Protein AF-A0A9P9MMA5-F1 (afdb_monomer)

Foldseek 3Di:
DDDDDDDDDDDDDDDDDDDDDDDDDDDDDDDDDDDDDDDDDDDPDDDDDDDDDDDDDDDDDDDDDDDDDDDPPPPPPPPDPDFDFDDCQPPLAPDPVWKKKWWQWAWDQDPVFIKIWIKIWTPADRPRHTWIWTAIDTHAVDDWDWTHTDDPDDPFKTKTKDWHDDPFATKIKMKIKGADPVDPPKMKIFMWMDGHHHQNPHDDGDMDITRTNDMGMGD

Sequence (219 aa):
MVCHRDGGDSVKYITVSFCPFLGFFDHSSNPIIYSTSRLNISRTSTYYSIDHHRNIFVMFKNTNLLALALSLLSASAFAAPAPAPAPQAGTGVNDPAYSWSVTQWSAGCARHGCYYIFNISAPAYNDIPAFSAYCSGTGEGAPFQACEVNDDLPGNRGVAAHLLEAEVGAHIEVSFQWTDLEQSGTYYNYTGNATSFYNQSSAPYQNFTITPSSAFGVA

Secondary structure (DSSP, 8-state):
-----------------------------PPP-----------------------------------------------PPPPPBPP--S--TT-TTS-EEEEEEEEEEETTEEEEEEEEEE--BTTBPPEEEEEEEE-BTPPPEE-EE--SS-S-EEEEEEEEP-SSSEEEEEEEEEE-SSSTT-EEEEEEEEEE---TTSPPPEEEEE-EEEEEEE-

pLDDT: mean 71.69, std 25.97, range [28.5, 98.62]

Radius of gyration: 30.95 Å; Cα contacts (8 Å, |Δi|>4): 351; chains: 1; bounding box: 82×84×56 Å

Structure (mmCIF, N/CA/C/O backbone):
data_AF-A0A9P9MMA5-F1
#
_entry.id   AF-A0A9P9MMA5-F1
#
loop_
_atom_site.group_PDB
_atom_site.id
_atom_site.type_symbol
_atom_site.label_atom_id
_atom_site.label_alt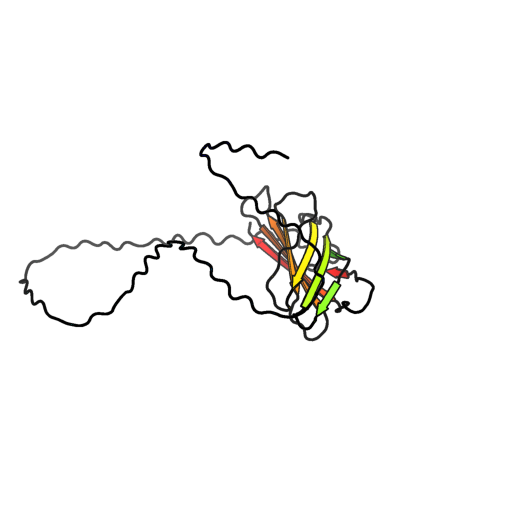_id
_atom_site.label_comp_id
_atom_site.label_asym_id
_atom_site.label_entity_id
_atom_site.label_seq_id
_atom_site.pdbx_PDB_ins_code
_atom_site.Cartn_x
_atom_site.Cartn_y
_atom_site.Cartn_z
_atom_site.occupancy
_atom_site.B_iso_or_equiv
_atom_site.auth_seq_id
_atom_site.auth_comp_id
_atom_site.auth_asym_id
_atom_site.auth_atom_id
_atom_site.pdbx_PDB_model_num
ATOM 1 N N . MET A 1 1 ? 45.705 -13.301 26.680 1.00 35.69 1 MET A N 1
ATOM 2 C CA . MET A 1 1 ? 44.754 -13.182 27.806 1.00 35.69 1 MET A CA 1
ATOM 3 C C . MET A 1 1 ? 44.432 -14.592 28.284 1.00 35.69 1 MET A C 1
ATOM 5 O O . MET A 1 1 ? 44.188 -15.450 27.447 1.00 35.69 1 MET A O 1
ATOM 9 N N . VAL A 1 2 ? 44.589 -14.856 29.583 1.00 32.12 2 VAL A N 1
ATOM 10 C CA . VAL A 1 2 ? 44.546 -16.196 30.202 1.00 32.12 2 VAL A CA 1
ATOM 11 C C . VAL A 1 2 ? 43.113 -16.739 30.208 1.00 32.12 2 VAL A C 1
ATOM 13 O O . VAL A 1 2 ? 42.195 -16.010 30.566 1.00 32.12 2 VAL A O 1
ATOM 16 N N . CYS A 1 3 ? 42.921 -18.007 29.833 1.00 29.67 3 CYS A N 1
ATOM 17 C CA . CYS A 1 3 ? 41.630 -18.690 29.943 1.00 29.67 3 CYS A CA 1
ATOM 18 C C . CYS A 1 3 ? 41.582 -19.494 31.247 1.00 29.67 3 CYS A C 1
ATOM 20 O O . CYS A 1 3 ? 42.342 -20.446 31.420 1.00 29.67 3 CYS A O 1
ATOM 22 N N . HIS A 1 4 ? 40.687 -19.101 32.154 1.00 35.94 4 HIS A N 1
ATOM 23 C CA . HIS A 1 4 ? 40.275 -19.914 33.295 1.00 35.94 4 HIS A CA 1
ATOM 24 C C . HIS A 1 4 ? 39.130 -20.843 32.881 1.00 35.94 4 HIS A C 1
ATOM 26 O O . HIS A 1 4 ? 38.307 -20.495 32.032 1.00 35.94 4 HIS A O 1
ATOM 32 N N . ARG A 1 5 ? 39.111 -22.043 33.461 1.00 41.38 5 ARG A N 1
ATOM 33 C CA . ARG A 1 5 ? 38.138 -23.098 33.186 1.00 41.38 5 ARG A CA 1
ATOM 34 C C . ARG A 1 5 ? 37.407 -23.393 34.490 1.00 41.38 5 ARG A C 1
ATOM 36 O O . ARG A 1 5 ? 37.924 -24.159 35.290 1.00 41.38 5 ARG A O 1
ATOM 43 N N . ASP A 1 6 ? 36.223 -22.817 34.662 1.00 40.31 6 ASP A N 1
ATOM 44 C CA . ASP A 1 6 ? 35.301 -23.220 35.723 1.00 40.31 6 ASP A CA 1
ATOM 45 C C . ASP A 1 6 ? 34.164 -24.051 35.129 1.00 40.31 6 ASP A C 1
ATOM 47 O O . ASP A 1 6 ? 33.492 -23.659 34.170 1.00 40.31 6 ASP A O 1
ATOM 51 N N . GLY A 1 7 ? 34.028 -25.257 35.678 1.00 43.06 7 GLY A N 1
ATOM 52 C CA . GLY A 1 7 ? 32.909 -26.159 35.463 1.00 43.06 7 GLY A CA 1
ATOM 53 C C . GLY A 1 7 ? 31.762 -25.816 36.408 1.00 43.06 7 GLY A C 1
ATOM 54 O O . GLY A 1 7 ? 31.976 -25.462 37.564 1.00 43.06 7 GLY A O 1
ATOM 55 N N . GLY A 1 8 ? 30.542 -25.945 35.902 1.00 34.69 8 GLY A N 1
ATOM 56 C CA . GLY A 1 8 ? 29.314 -25.769 36.664 1.00 34.69 8 GLY A CA 1
ATOM 57 C C . GLY A 1 8 ? 28.122 -25.823 35.722 1.00 34.69 8 GLY A C 1
ATOM 58 O O . GLY A 1 8 ? 27.938 -24.927 34.900 1.00 34.69 8 GLY A O 1
ATOM 59 N N . ASP A 1 9 ? 27.367 -26.916 35.801 1.00 44.97 9 ASP A N 1
ATOM 60 C CA . ASP A 1 9 ? 26.165 -27.185 35.018 1.00 44.97 9 ASP A CA 1
ATOM 61 C C . ASP A 1 9 ? 25.117 -26.083 35.186 1.00 44.97 9 ASP A C 1
ATOM 63 O O . ASP A 1 9 ? 24.635 -25.846 36.290 1.00 44.97 9 ASP A O 1
ATOM 67 N N . SER A 1 10 ? 24.740 -25.439 34.079 1.00 40.53 10 SER A N 1
ATOM 68 C CA . SER A 1 10 ? 23.460 -24.751 33.867 1.00 40.53 10 SER A CA 1
ATOM 69 C C . SER A 1 10 ? 23.331 -24.368 32.389 1.00 40.53 10 SER A C 1
ATOM 71 O O . SER A 1 10 ? 24.290 -23.941 31.747 1.00 40.53 10 SER A O 1
ATOM 73 N N . VAL A 1 11 ? 22.135 -24.582 31.849 1.00 41.88 11 VAL A N 1
ATOM 74 C CA . VAL A 1 11 ? 21.725 -24.469 30.441 1.00 41.88 11 VAL A CA 1
ATOM 75 C C . VAL A 1 11 ? 22.278 -23.207 29.756 1.00 41.88 11 VAL A C 1
ATOM 77 O O . VAL A 1 11 ? 21.952 -22.088 30.144 1.00 41.88 11 VAL A O 1
ATOM 80 N N . LYS A 1 12 ? 23.092 -23.379 28.704 1.00 33.06 12 LYS A N 1
ATOM 81 C CA . LYS A 1 12 ? 23.587 -22.276 27.865 1.00 33.06 12 LYS A CA 1
ATOM 82 C C . LYS A 1 12 ? 22.684 -22.094 26.647 1.00 33.06 12 LYS A C 1
ATOM 84 O O . LYS A 1 12 ? 22.675 -22.937 25.753 1.00 33.06 12 LYS A O 1
ATOM 89 N N . TYR A 1 13 ? 21.977 -20.969 26.594 1.00 36.16 13 TYR A N 1
ATOM 90 C CA . TYR A 1 13 ? 21.459 -20.426 25.340 1.00 36.16 13 TYR A CA 1
ATOM 91 C C . TYR A 1 13 ? 22.655 -20.021 24.469 1.00 36.16 13 TYR A C 1
ATOM 93 O O . TYR A 1 13 ? 23.493 -19.222 24.888 1.00 36.16 13 TYR A O 1
ATOM 101 N N . ILE A 1 14 ? 22.771 -20.611 23.280 1.00 35.41 14 ILE A N 1
ATOM 102 C CA . ILE A 1 14 ? 23.782 -20.227 22.293 1.00 35.41 14 ILE A CA 1
ATOM 103 C C . ILE A 1 14 ? 23.184 -19.099 21.452 1.00 35.41 14 ILE A C 1
ATOM 105 O O . ILE A 1 14 ? 22.373 -19.341 20.562 1.00 35.41 14 ILE A O 1
ATOM 109 N N . THR A 1 15 ? 23.592 -17.865 21.733 1.00 33.72 15 THR A N 1
ATOM 110 C CA . THR A 1 15 ? 23.381 -16.728 20.833 1.00 33.72 15 THR A CA 1
ATOM 111 C C . THR A 1 15 ? 24.436 -16.797 19.733 1.00 33.72 15 THR A C 1
ATOM 113 O O . THR A 1 15 ? 25.627 -16.643 20.005 1.00 33.72 15 THR A O 1
ATOM 116 N N . VAL A 1 16 ? 24.020 -17.050 18.491 1.00 34.53 16 VAL A N 1
ATOM 117 C CA . VAL A 1 16 ? 24.913 -17.004 17.325 1.00 34.53 16 VAL A CA 1
ATOM 118 C C . VAL A 1 16 ? 24.880 -15.583 16.769 1.00 34.53 16 VAL A C 1
ATOM 120 O O . VAL A 1 16 ? 23.890 -15.162 16.179 1.00 34.53 16 VAL A O 1
ATOM 123 N N . SER A 1 17 ? 25.951 -14.827 17.008 1.00 34.88 17 SER A N 1
ATOM 124 C CA . SER A 1 17 ? 26.156 -13.498 16.429 1.00 34.88 17 SER A CA 1
ATOM 125 C C . SER A 1 17 ? 26.815 -13.647 15.056 1.00 34.88 17 SER A C 1
ATOM 127 O O . SER A 1 17 ? 27.905 -14.212 14.954 1.00 34.88 17 SER A O 1
ATOM 129 N N . PHE A 1 18 ? 26.151 -13.175 14.001 1.00 34.75 18 PHE A N 1
ATOM 130 C CA . PHE A 1 18 ? 26.711 -13.116 12.651 1.00 34.75 18 PHE A CA 1
ATOM 131 C C . PHE A 1 18 ? 27.433 -11.777 12.452 1.00 34.75 18 PHE A C 1
ATOM 133 O O . PHE A 1 18 ? 26.801 -10.725 12.429 1.00 34.75 18 PHE A O 1
ATOM 140 N N . CYS A 1 19 ? 28.755 -11.818 12.266 1.00 31.45 19 CYS A N 1
ATOM 141 C CA . CYS A 1 19 ? 29.515 -10.710 11.683 1.00 31.45 19 CYS A CA 1
ATOM 142 C C . CYS A 1 19 ? 29.593 -10.902 10.159 1.00 31.45 19 CYS A C 1
ATOM 144 O O . CYS A 1 19 ? 30.045 -11.965 9.725 1.00 31.45 19 CYS A O 1
ATOM 146 N N . PRO A 1 20 ? 29.234 -9.904 9.331 1.00 40.97 20 PRO A N 1
ATOM 147 C CA . PRO A 1 20 ? 29.505 -9.953 7.904 1.00 40.97 20 PRO A CA 1
ATOM 148 C C . PRO A 1 20 ? 30.953 -9.510 7.667 1.00 40.97 20 PRO A C 1
ATOM 150 O O . PRO A 1 20 ? 31.320 -8.378 7.978 1.00 40.97 20 PRO A O 1
ATOM 153 N N . PHE A 1 21 ? 31.789 -10.395 7.120 1.00 33.94 21 PHE A N 1
ATOM 154 C CA . PHE A 1 21 ? 33.089 -10.006 6.576 1.00 33.94 21 PHE A CA 1
ATOM 155 C C . PHE A 1 21 ? 33.112 -10.195 5.059 1.00 33.94 21 PHE A C 1
ATOM 157 O O . PHE A 1 21 ? 32.668 -11.207 4.521 1.00 33.94 21 PHE A O 1
ATOM 164 N N . LEU A 1 22 ? 33.610 -9.140 4.422 1.00 36.97 22 LEU A N 1
ATOM 165 C CA . LEU A 1 22 ? 33.778 -8.869 2.999 1.00 36.97 22 LEU A CA 1
ATOM 166 C C . LEU A 1 22 ? 34.403 -10.041 2.223 1.00 36.97 22 LEU A C 1
ATOM 168 O O . LEU A 1 22 ? 35.441 -10.569 2.617 1.00 36.97 22 LEU A O 1
ATOM 172 N N . GLY A 1 23 ? 33.795 -10.397 1.089 1.00 32.00 23 GLY A N 1
ATOM 173 C CA . GLY A 1 23 ? 34.322 -11.385 0.149 1.00 32.00 23 GLY A CA 1
ATOM 174 C C . GLY A 1 23 ? 35.219 -10.755 -0.920 1.00 32.00 23 GLY A C 1
ATOM 175 O O . GLY A 1 23 ? 34.804 -9.838 -1.625 1.00 32.00 23 GLY A O 1
ATOM 176 N N . PHE A 1 24 ? 36.429 -11.298 -1.058 1.00 31.80 24 PHE A N 1
ATOM 177 C CA . PHE A 1 24 ? 37.304 -11.175 -2.225 1.00 31.80 24 PHE A CA 1
ATOM 178 C C . PHE A 1 24 ? 37.987 -12.537 -2.472 1.00 31.80 24 PHE A C 1
ATOM 180 O O . PHE A 1 24 ? 38.388 -13.196 -1.517 1.00 31.80 24 PHE A O 1
ATOM 187 N N . PHE A 1 25 ? 38.150 -12.875 -3.758 1.00 30.78 25 PHE A N 1
ATOM 188 C CA . PHE A 1 25 ? 38.931 -13.966 -4.383 1.00 30.78 25 PHE A CA 1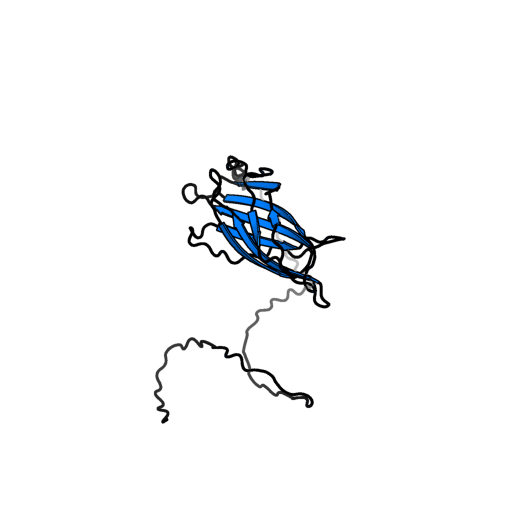
ATOM 189 C C . PHE A 1 25 ? 38.380 -15.411 -4.457 1.00 30.78 25 PHE A C 1
ATOM 191 O O . PHE A 1 25 ? 38.434 -16.190 -3.516 1.00 30.78 25 PHE A O 1
ATOM 198 N N . ASP A 1 26 ? 37.855 -15.707 -5.653 1.00 29.03 26 ASP A N 1
ATOM 199 C CA . ASP A 1 26 ? 38.344 -16.609 -6.724 1.00 29.03 26 ASP A CA 1
ATOM 200 C C . ASP A 1 26 ? 38.766 -18.086 -6.493 1.00 29.03 26 ASP A C 1
ATOM 202 O O . ASP A 1 26 ? 39.428 -18.466 -5.535 1.00 29.03 26 ASP A O 1
ATOM 206 N N . HIS A 1 27 ? 38.364 -18.856 -7.512 1.00 34.00 27 HIS A N 1
ATOM 207 C CA . HIS A 1 27 ? 38.566 -20.228 -7.990 1.00 34.00 27 HIS A CA 1
ATOM 208 C C . HIS A 1 27 ? 39.309 -21.318 -7.196 1.00 34.00 27 HIS A C 1
ATOM 210 O O . HIS A 1 27 ? 40.450 -21.195 -6.769 1.00 34.00 27 HIS A O 1
ATOM 216 N N . SER A 1 28 ? 38.703 -22.508 -7.346 1.00 34.56 28 SER A N 1
ATOM 217 C CA . SER A 1 28 ? 39.318 -23.841 -7.384 1.00 34.56 28 SER A CA 1
ATOM 218 C C . SER A 1 28 ? 39.655 -24.486 -6.040 1.00 34.56 28 SER A C 1
ATOM 220 O O . SER A 1 28 ? 40.744 -24.301 -5.505 1.00 34.56 28 SER A O 1
ATOM 222 N N . SER A 1 29 ? 38.760 -25.367 -5.575 1.00 38.16 29 SER A N 1
ATOM 223 C CA . SER A 1 29 ? 39.020 -26.795 -5.270 1.00 38.16 29 SER A CA 1
ATOM 224 C C . SER A 1 29 ? 37.849 -27.387 -4.469 1.00 38.16 29 SER A C 1
ATOM 226 O O . SER A 1 29 ? 37.409 -26.804 -3.483 1.00 38.16 29 SER A O 1
ATOM 228 N N . ASN A 1 30 ? 37.355 -28.559 -4.881 1.00 43.47 30 ASN A N 1
ATOM 229 C CA . ASN A 1 30 ? 36.353 -29.359 -4.159 1.00 43.47 30 ASN A CA 1
ATOM 230 C C . ASN A 1 30 ? 36.761 -29.635 -2.697 1.00 43.47 30 ASN A C 1
ATOM 232 O O . ASN A 1 30 ? 37.858 -30.157 -2.488 1.00 43.47 30 ASN A O 1
ATOM 236 N N . PRO A 1 31 ? 35.861 -29.471 -1.709 1.00 35.88 31 PRO A N 1
ATOM 237 C CA . PRO A 1 31 ? 36.027 -30.106 -0.411 1.00 35.88 31 PRO A CA 1
ATOM 238 C C . PRO A 1 31 ? 35.105 -31.327 -0.255 1.00 35.88 31 PRO A C 1
ATOM 240 O O . PRO A 1 31 ? 33.879 -31.227 -0.279 1.00 35.88 31 PRO A O 1
ATOM 243 N N . ILE A 1 32 ? 35.718 -32.493 -0.030 1.00 34.12 32 ILE A N 1
ATOM 244 C CA . ILE A 1 32 ? 35.075 -33.640 0.622 1.00 34.12 32 ILE A CA 1
ATOM 245 C C . ILE A 1 32 ? 35.019 -33.320 2.119 1.00 34.12 32 ILE A C 1
ATOM 247 O O . ILE A 1 32 ? 36.061 -33.177 2.757 1.00 34.12 32 ILE A O 1
ATOM 251 N N . ILE A 1 33 ? 33.815 -33.223 2.686 1.00 33.09 33 ILE A N 1
ATOM 252 C CA . ILE A 1 33 ? 33.609 -33.060 4.129 1.00 33.09 33 ILE A CA 1
ATOM 253 C C . ILE A 1 33 ? 33.110 -34.390 4.699 1.00 33.09 33 ILE A C 1
ATOM 255 O O . ILE A 1 33 ? 31.977 -34.800 4.455 1.00 33.09 33 ILE A O 1
ATOM 259 N N . TYR A 1 34 ? 33.954 -35.044 5.498 1.00 28.50 34 TYR A N 1
ATOM 260 C CA . TYR A 1 34 ? 33.516 -36.045 6.466 1.00 28.50 34 TYR A CA 1
ATOM 261 C C . TYR A 1 34 ? 32.991 -35.316 7.706 1.00 28.50 34 TYR A C 1
ATOM 263 O O . TYR A 1 34 ? 33.737 -34.598 8.368 1.00 28.50 34 TYR A O 1
ATOM 271 N N . SER A 1 35 ? 31.715 -35.515 8.033 1.00 34.06 35 SER A N 1
ATOM 272 C CA . SER A 1 35 ? 31.133 -35.094 9.309 1.00 34.06 35 SER A CA 1
ATOM 273 C C . SER A 1 35 ? 30.423 -36.281 9.949 1.00 34.06 35 SER A C 1
ATOM 275 O O . SER A 1 35 ? 29.367 -36.722 9.498 1.00 34.06 35 SER A O 1
ATOM 277 N N . THR A 1 36 ? 31.033 -36.836 10.994 1.00 39.09 36 THR A N 1
ATOM 278 C CA . THR A 1 36 ? 30.397 -37.805 11.887 1.00 39.09 36 THR A CA 1
ATOM 279 C C . THR A 1 36 ? 29.793 -37.063 13.071 1.00 39.09 36 THR A C 1
ATOM 281 O O . THR A 1 36 ? 30.460 -36.858 14.081 1.00 39.09 36 THR A O 1
ATOM 284 N N . SER A 1 37 ? 28.512 -36.723 12.959 1.00 34.78 37 SER A N 1
ATOM 285 C CA . SER A 1 37 ? 27.678 -36.317 14.090 1.00 34.78 37 SER A CA 1
ATOM 286 C C . SER A 1 37 ? 26.365 -37.088 14.008 1.00 34.78 37 SER A C 1
ATOM 288 O O . SER A 1 37 ? 25.483 -36.765 13.217 1.00 34.78 37 SER A O 1
ATOM 290 N N . ARG A 1 38 ? 26.252 -38.162 14.800 1.00 35.25 38 ARG A N 1
ATOM 291 C CA . ARG A 1 38 ? 24.993 -38.892 14.987 1.00 35.25 38 ARG A CA 1
ATOM 292 C C . ARG A 1 38 ? 24.048 -38.017 15.808 1.00 35.25 38 ARG A C 1
ATOM 294 O O . ARG A 1 38 ? 24.228 -37.901 17.016 1.00 35.25 38 ARG A O 1
ATOM 301 N N . LEU A 1 39 ? 23.030 -37.450 15.166 1.00 34.38 39 LEU A N 1
ATOM 302 C CA . LEU A 1 39 ? 21.828 -36.991 15.854 1.00 34.38 39 LEU A CA 1
ATOM 303 C C . LEU A 1 39 ? 20.807 -38.134 15.828 1.00 34.38 39 LEU A C 1
ATOM 305 O O . LEU A 1 39 ? 20.346 -38.549 14.766 1.00 34.38 39 LEU A O 1
ATOM 309 N N . ASN A 1 40 ? 20.493 -38.669 17.004 1.00 34.56 40 ASN A N 1
ATOM 310 C CA . ASN A 1 40 ? 19.429 -39.647 17.196 1.00 34.56 40 ASN A CA 1
ATOM 311 C C . ASN A 1 40 ? 18.093 -38.890 17.180 1.00 34.56 40 ASN A C 1
ATOM 313 O O . ASN A 1 40 ? 17.759 -38.211 18.148 1.00 34.56 40 ASN A O 1
ATOM 317 N N . ILE A 1 41 ? 17.344 -38.984 16.081 1.00 36.12 41 ILE A N 1
ATOM 318 C CA . ILE A 1 41 ? 15.940 -38.564 16.025 1.00 36.12 41 ILE A CA 1
ATOM 319 C C . ILE A 1 41 ? 15.102 -39.821 15.819 1.00 36.12 41 ILE A C 1
ATOM 321 O O . ILE A 1 41 ? 15.060 -40.398 14.733 1.00 36.12 41 ILE A O 1
ATOM 325 N N . SER A 1 42 ? 14.432 -40.242 16.886 1.00 34.03 42 SER A N 1
ATOM 326 C CA . SER A 1 42 ? 13.413 -41.285 16.873 1.00 34.03 42 SER A CA 1
ATOM 327 C C . SER A 1 42 ? 12.195 -40.782 16.091 1.00 34.03 42 SER A C 1
ATOM 329 O O . SER A 1 42 ? 11.402 -40.002 16.612 1.00 34.03 42 SER A O 1
ATOM 331 N N . ARG A 1 43 ? 12.037 -41.210 14.832 1.00 36.22 43 ARG A N 1
ATOM 332 C CA . ARG A 1 43 ? 10.765 -41.100 14.100 1.00 36.22 43 ARG A CA 1
ATOM 333 C C . ARG A 1 43 ? 9.972 -42.389 14.286 1.00 36.22 43 ARG A C 1
ATOM 335 O O . ARG A 1 43 ? 10.323 -43.423 13.725 1.00 36.22 43 ARG A O 1
ATOM 342 N N . THR A 1 44 ? 8.879 -42.317 15.033 1.00 32.12 44 THR A N 1
ATOM 343 C CA . THR A 1 44 ? 7.773 -43.274 14.956 1.00 32.12 44 THR A CA 1
ATOM 344 C C . THR A 1 44 ? 7.051 -43.062 13.626 1.00 32.12 44 THR A C 1
ATOM 346 O O . THR A 1 44 ? 6.278 -42.124 13.461 1.00 32.12 44 THR A O 1
ATOM 349 N N . SER A 1 45 ? 7.360 -43.913 12.649 1.00 31.58 45 SER A N 1
ATOM 350 C CA . SER A 1 45 ? 6.635 -44.017 11.383 1.00 31.58 45 SER A CA 1
ATOM 351 C C . SER A 1 45 ? 5.719 -45.232 11.471 1.00 31.58 45 SER A C 1
ATOM 353 O O . SER A 1 45 ? 6.195 -46.367 11.450 1.00 31.58 45 SER A O 1
ATOM 355 N N . THR A 1 46 ? 4.416 -45.012 11.633 1.00 31.19 46 THR A N 1
ATOM 356 C CA . THR A 1 46 ? 3.432 -46.098 11.633 1.00 31.19 46 THR A CA 1
ATOM 357 C C . THR A 1 46 ? 3.005 -46.364 10.195 1.00 31.19 46 THR A C 1
ATOM 359 O O . THR A 1 46 ? 2.276 -45.586 9.584 1.00 31.19 46 THR A O 1
ATOM 362 N N . TYR A 1 47 ? 3.514 -47.465 9.654 1.00 31.28 47 TYR A N 1
ATOM 363 C CA . TYR A 1 47 ? 3.173 -48.035 8.356 1.00 31.28 47 TYR A CA 1
ATOM 364 C C . TYR A 1 47 ? 1.873 -48.843 8.515 1.00 31.28 47 TYR A C 1
ATOM 366 O O . TYR A 1 47 ? 1.832 -49.754 9.341 1.00 31.28 47 TYR A O 1
ATOM 374 N N . TYR A 1 48 ? 0.816 -48.541 7.757 1.00 30.83 48 TYR A N 1
ATOM 375 C CA . TYR A 1 48 ? -0.344 -49.435 7.654 1.00 30.83 48 TYR A CA 1
ATOM 376 C C . TYR A 1 48 ? -0.166 -50.339 6.431 1.00 30.83 48 TYR A C 1
ATOM 378 O O . TYR A 1 48 ? -0.250 -49.889 5.291 1.00 30.83 48 TYR A O 1
ATOM 386 N N . SER A 1 49 ? 0.117 -51.615 6.702 1.00 31.77 49 SER A N 1
ATOM 387 C CA . SER A 1 49 ? 0.133 -52.707 5.728 1.00 31.77 49 SER A CA 1
ATOM 388 C C . SER A 1 49 ? -1.273 -53.293 5.607 1.00 31.77 49 SER A C 1
ATOM 390 O O . SER A 1 49 ? -1.909 -53.595 6.616 1.00 31.77 49 SER A O 1
ATOM 392 N N . ILE A 1 50 ? -1.753 -53.449 4.375 1.00 42.12 50 ILE A N 1
ATOM 393 C CA . ILE A 1 50 ? -2.994 -54.157 4.047 1.00 42.12 50 ILE A CA 1
ATOM 394 C C . ILE A 1 50 ? -2.662 -55.648 4.063 1.00 42.12 50 ILE A C 1
ATOM 396 O O . ILE A 1 50 ? -1.825 -56.081 3.275 1.00 42.12 50 ILE A O 1
ATOM 400 N N . ASP A 1 51 ? -3.301 -56.416 4.947 1.00 37.44 51 ASP A N 1
ATOM 401 C CA . ASP A 1 51 ? -3.149 -57.870 4.984 1.00 37.44 51 ASP A CA 1
ATOM 402 C C . ASP A 1 51 ? -4.482 -58.574 4.718 1.00 37.44 51 ASP A C 1
ATOM 404 O O . ASP A 1 51 ? -5.551 -58.178 5.195 1.00 37.44 51 ASP A O 1
ATOM 408 N N . HIS A 1 52 ? -4.403 -59.596 3.877 1.00 37.88 52 HIS A N 1
ATOM 409 C CA . HIS A 1 52 ? -5.509 -60.238 3.189 1.00 37.88 52 HIS A CA 1
ATOM 410 C C . HIS A 1 52 ? -5.570 -61.706 3.637 1.00 37.88 52 HIS A C 1
ATOM 412 O O . HIS A 1 52 ? -4.580 -62.423 3.558 1.00 37.88 52 HIS A O 1
ATOM 418 N N . HIS A 1 53 ? -6.772 -62.158 4.017 1.00 38.38 53 HIS A N 1
ATOM 419 C CA . HIS A 1 53 ? -7.185 -63.554 4.246 1.00 38.38 53 HIS A CA 1
ATOM 420 C C . HIS A 1 53 ? -6.631 -64.302 5.486 1.00 38.38 53 HIS A C 1
ATOM 422 O O . HIS A 1 53 ? -5.479 -64.709 5.525 1.00 38.38 53 HIS A O 1
ATOM 428 N N . ARG A 1 54 ? -7.521 -64.727 6.402 1.00 42.94 54 ARG A N 1
ATOM 429 C CA . ARG A 1 54 ? -8.171 -66.067 6.430 1.00 42.94 54 ARG A CA 1
ATOM 430 C C . ARG A 1 54 ? -8.880 -66.336 7.773 1.00 42.94 54 ARG A C 1
ATOM 432 O O . ARG A 1 54 ? -8.290 -66.219 8.834 1.00 42.94 54 ARG A O 1
ATOM 439 N N . ASN A 1 55 ? -10.130 -66.792 7.652 1.00 42.41 55 ASN A N 1
ATOM 440 C CA . ASN A 1 55 ? -10.853 -67.767 8.483 1.00 42.41 55 ASN A CA 1
ATOM 441 C C . ASN A 1 55 ? -10.653 -67.777 10.005 1.00 42.41 55 ASN A C 1
ATOM 443 O O . ASN A 1 55 ? -9.765 -68.465 10.497 1.00 42.41 55 ASN A O 1
ATOM 447 N N . ILE A 1 56 ? -11.658 -67.274 10.731 1.00 42.56 56 ILE A N 1
ATOM 448 C CA . ILE A 1 56 ? -12.158 -67.953 11.933 1.00 42.56 56 ILE A CA 1
ATOM 449 C C . ILE A 1 56 ? -13.690 -67.995 11.868 1.00 42.56 56 ILE A C 1
ATOM 451 O O . ILE A 1 56 ? -14.379 -66.981 11.942 1.00 42.56 56 ILE A O 1
ATOM 455 N N . PHE A 1 57 ? -14.201 -69.213 11.707 1.00 44.12 57 PHE A N 1
ATOM 456 C CA . PHE A 1 57 ? -15.585 -69.590 11.956 1.00 44.12 57 PHE A CA 1
ATOM 457 C C . PHE A 1 57 ? -15.828 -69.504 13.470 1.00 44.12 57 PHE A C 1
ATOM 459 O O . PHE A 1 57 ? -15.263 -70.301 14.217 1.00 44.12 57 PHE A O 1
ATOM 466 N N . VAL A 1 58 ? -16.693 -68.597 13.927 1.00 45.00 58 VAL A N 1
ATOM 467 C CA . VAL A 1 58 ? -17.407 -68.794 15.197 1.00 45.00 58 VAL A CA 1
ATOM 468 C C . VAL A 1 58 ? -18.895 -68.588 14.957 1.00 45.00 58 VAL A C 1
ATOM 470 O O . VAL A 1 58 ? -19.375 -67.483 14.724 1.00 45.00 58 VAL A O 1
ATOM 473 N N . MET A 1 59 ? -19.612 -69.706 14.995 1.00 44.44 59 MET A N 1
ATOM 474 C CA . MET A 1 59 ? -21.064 -69.776 15.080 1.00 44.44 59 MET A CA 1
ATOM 475 C C . MET A 1 59 ? -21.497 -69.350 16.487 1.00 44.44 59 MET A C 1
ATOM 477 O O . MET A 1 59 ? -21.183 -70.049 17.449 1.00 44.44 59 MET A O 1
ATOM 481 N N . PHE A 1 60 ? -22.274 -68.273 16.609 1.00 42.50 60 PHE A N 1
ATOM 482 C CA . PHE A 1 60 ? -23.083 -68.017 17.802 1.00 42.50 60 PHE A CA 1
ATOM 483 C C . PHE A 1 60 ? -24.571 -68.034 17.450 1.00 42.50 60 PHE A C 1
ATOM 485 O O . PHE A 1 60 ? -25.033 -67.387 16.512 1.00 42.50 60 PHE A O 1
ATOM 492 N N . LYS A 1 61 ? -25.297 -68.868 18.199 1.00 40.88 61 LYS A N 1
ATOM 493 C CA . LYS A 1 61 ? -26.722 -69.164 18.074 1.00 40.88 61 LYS A CA 1
ATOM 494 C C . LYS A 1 61 ? -27.602 -67.987 18.516 1.00 40.88 61 LYS A C 1
ATOM 496 O O . LYS A 1 61 ? -27.459 -67.460 19.608 1.00 40.88 61 LYS A O 1
ATOM 501 N N . ASN A 1 62 ? -28.542 -67.703 17.627 1.00 41.78 62 ASN A N 1
ATOM 502 C CA . ASN A 1 62 ? -29.934 -67.264 17.736 1.00 41.78 62 ASN A CA 1
ATOM 503 C C . ASN A 1 62 ? -30.624 -66.998 19.106 1.00 41.78 62 ASN A C 1
ATOM 505 O O . ASN A 1 62 ? -30.489 -67.755 20.064 1.00 41.78 62 ASN A O 1
ATOM 509 N N . THR A 1 63 ? -31.563 -66.037 19.027 1.00 50.59 63 THR A N 1
ATOM 510 C CA . THR A 1 63 ? -32.753 -65.712 19.858 1.00 50.59 63 THR A CA 1
ATOM 511 C C . THR A 1 63 ? -32.594 -64.954 21.187 1.00 50.59 63 THR A C 1
ATOM 513 O O . THR A 1 63 ? -32.211 -65.531 22.198 1.00 50.59 63 THR A O 1
ATOM 516 N N . ASN A 1 64 ? -33.043 -63.687 21.229 1.00 49.19 64 ASN A N 1
ATOM 517 C CA . ASN A 1 64 ? -34.320 -63.284 21.853 1.00 49.19 64 ASN A CA 1
ATOM 518 C C . ASN A 1 64 ? -34.638 -61.780 21.694 1.00 49.19 64 ASN A C 1
ATOM 520 O O . ASN A 1 64 ? -33.785 -60.967 21.361 1.00 49.19 64 ASN A O 1
ATOM 524 N N . LEU A 1 65 ? -35.926 -61.489 21.875 1.00 50.94 65 LEU A N 1
ATOM 525 C CA . LEU A 1 65 ? -36.694 -60.281 21.575 1.00 50.94 65 LEU A CA 1
ATOM 526 C C . LEU A 1 65 ? -36.338 -59.012 22.382 1.00 50.94 65 LEU A C 1
ATOM 528 O O . LEU A 1 65 ? -35.987 -59.091 23.551 1.00 50.94 65 LEU A O 1
ATOM 532 N N . LEU A 1 66 ? -36.638 -57.864 21.753 1.00 49.97 66 LEU A N 1
ATOM 533 C CA . LEU A 1 66 ? -37.092 -56.593 22.349 1.00 49.97 66 LEU A CA 1
ATOM 534 C C . LEU A 1 66 ? -36.192 -55.911 23.397 1.00 49.97 66 LEU A C 1
ATOM 536 O O . LEU A 1 66 ? -36.335 -56.115 24.597 1.00 49.97 66 LEU A O 1
ATOM 540 N N . ALA A 1 67 ? -35.427 -54.918 22.937 1.00 50.16 67 ALA A N 1
ATOM 541 C CA . ALA A 1 67 ? -35.263 -53.665 23.672 1.00 50.16 67 ALA A CA 1
ATOM 542 C C . ALA A 1 67 ? -35.074 -52.505 22.680 1.00 50.16 67 ALA A C 1
ATOM 544 O O . ALA A 1 67 ? -34.040 -52.372 22.030 1.00 50.16 67 ALA A O 1
ATOM 545 N N . LEU A 1 68 ? -36.120 -51.686 22.555 1.00 50.69 68 LEU A N 1
ATOM 546 C CA . LEU A 1 68 ? -36.046 -50.325 22.037 1.00 50.69 68 LEU A CA 1
ATOM 547 C C . LEU A 1 68 ? -35.131 -49.507 22.962 1.00 50.69 68 LEU A C 1
ATOM 549 O O . LEU A 1 68 ? -35.426 -49.389 24.148 1.00 50.69 68 LEU A O 1
ATOM 553 N N . ALA A 1 69 ? -34.099 -48.872 22.416 1.00 49.81 69 ALA A N 1
ATOM 554 C CA . ALA A 1 69 ? -33.541 -47.654 22.992 1.00 49.81 69 ALA A CA 1
ATOM 555 C C . ALA A 1 69 ? -32.952 -46.796 21.867 1.00 49.81 69 ALA A C 1
ATOM 557 O O . ALA A 1 69 ? -31.882 -47.073 21.330 1.00 49.81 69 ALA A O 1
ATOM 558 N N . LEU A 1 70 ? -33.722 -45.774 21.494 1.00 53.09 70 LEU A N 1
ATOM 559 C CA . LEU A 1 70 ? -33.301 -44.625 20.703 1.00 53.09 70 LEU A CA 1
ATOM 560 C C . LEU A 1 70 ? -32.069 -43.973 21.347 1.00 53.09 70 LEU A C 1
ATOM 562 O O . LEU A 1 70 ? -32.151 -43.470 22.464 1.00 53.09 70 LEU A O 1
ATOM 566 N N . SER A 1 71 ? -30.977 -43.867 20.601 1.00 49.59 71 SER A N 1
ATOM 567 C CA . SER A 1 71 ? -29.940 -42.861 20.844 1.00 49.59 71 SER A CA 1
ATOM 568 C C . SER A 1 71 ? -29.584 -42.174 19.527 1.00 49.59 71 SER A C 1
ATOM 570 O O . SER A 1 71 ? -28.496 -42.308 18.976 1.00 49.59 71 SER A O 1
ATOM 572 N N . LEU A 1 72 ? -30.551 -41.411 19.007 1.00 51.75 72 LEU A N 1
ATOM 573 C CA . LEU A 1 72 ? -30.281 -40.340 18.053 1.00 51.75 72 LEU A CA 1
ATOM 574 C C . LEU A 1 72 ? -29.541 -39.240 18.817 1.00 51.75 72 LEU A C 1
ATOM 576 O O . LEU A 1 72 ? -30.161 -38.400 19.465 1.00 51.75 72 LEU A O 1
ATOM 580 N N . LEU A 1 73 ? -28.210 -39.263 18.779 1.00 50.44 73 LEU A N 1
ATOM 581 C CA . LEU A 1 73 ? -27.412 -38.124 19.209 1.00 50.44 73 LEU A CA 1
ATOM 582 C C . LEU A 1 73 ? -27.534 -37.055 18.115 1.00 50.44 73 LEU A C 1
ATOM 584 O O . LEU A 1 73 ? -26.750 -36.997 17.171 1.00 50.44 73 LEU A O 1
ATOM 588 N N . SER A 1 74 ? -28.596 -36.257 18.193 1.00 53.53 74 SER A N 1
ATOM 589 C CA . SER A 1 74 ? -28.771 -35.053 17.392 1.00 53.53 74 SER A CA 1
ATOM 590 C C . SER A 1 74 ? -27.639 -34.085 17.729 1.00 53.53 74 SER A C 1
ATOM 592 O O . SER A 1 74 ? -27.674 -33.414 18.759 1.00 53.53 74 SER A O 1
ATOM 594 N N . ALA A 1 75 ? -26.621 -34.037 16.870 1.00 51.72 75 ALA A N 1
ATOM 595 C CA . ALA A 1 75 ? -25.633 -32.973 16.866 1.00 51.72 75 ALA A CA 1
ATOM 596 C C . ALA A 1 75 ? -26.362 -31.667 16.525 1.00 51.72 75 ALA A C 1
ATOM 598 O O . ALA A 1 75 ? -26.656 -31.381 15.365 1.00 51.72 75 ALA A O 1
ATOM 599 N N . SER A 1 76 ? -26.709 -30.893 17.549 1.00 57.56 76 SER A N 1
ATOM 600 C CA . SER A 1 76 ? -27.117 -29.506 17.390 1.00 57.56 76 SER A CA 1
ATOM 601 C C . SER A 1 76 ? -25.906 -28.734 16.877 1.00 57.56 76 SER A C 1
ATOM 603 O O . SER A 1 76 ? -25.042 -28.328 17.655 1.00 57.56 76 SER A O 1
ATOM 605 N N . ALA A 1 77 ? -25.814 -28.573 15.557 1.00 59.25 77 ALA A N 1
ATOM 606 C CA . ALA A 1 77 ? -24.957 -27.565 14.967 1.00 59.25 77 ALA A CA 1
ATOM 607 C C . ALA A 1 77 ? -25.477 -26.210 15.459 1.00 59.25 77 ALA A C 1
ATOM 609 O O . ALA A 1 77 ? -26.508 -25.723 14.996 1.00 59.25 77 ALA A O 1
ATOM 610 N N . PHE A 1 78 ? -24.800 -25.631 16.450 1.00 53.75 78 PHE A N 1
ATOM 611 C CA . PHE A 1 78 ? -24.943 -24.215 16.738 1.00 53.75 78 PHE A CA 1
ATOM 612 C C . PHE A 1 78 ? -24.462 -23.487 15.484 1.00 53.75 78 PHE A C 1
ATOM 614 O O . PHE A 1 78 ? -23.262 -23.381 15.241 1.00 53.75 78 PHE A O 1
ATOM 621 N N . ALA A 1 79 ? -25.406 -23.054 14.649 1.00 54.31 79 ALA A N 1
ATOM 622 C CA . ALA A 1 79 ? -25.146 -22.031 13.657 1.00 54.31 79 ALA A CA 1
ATOM 623 C C . ALA A 1 79 ? -24.717 -20.794 14.449 1.00 54.31 79 ALA A C 1
ATOM 625 O O . ALA A 1 79 ? -25.552 -20.099 15.029 1.00 54.31 79 ALA A O 1
ATOM 626 N N . ALA A 1 80 ? -23.403 -20.593 14.571 1.00 64.44 80 ALA A N 1
ATOM 627 C CA . ALA A 1 80 ? -22.876 -19.345 15.084 1.00 64.44 80 ALA A CA 1
ATOM 628 C C . ALA A 1 80 ? -23.476 -18.227 14.217 1.00 64.44 80 ALA A C 1
ATOM 630 O O . ALA A 1 80 ? -23.484 -18.372 12.988 1.00 64.44 80 ALA A O 1
ATOM 631 N N . PRO A 1 81 ? -24.036 -17.162 14.817 1.00 56.59 81 PRO A N 1
ATOM 632 C CA . PRO A 1 81 ? -24.486 -16.020 14.042 1.00 56.59 81 PRO A CA 1
ATOM 633 C C . PRO A 1 81 ? -23.310 -15.556 13.185 1.00 56.59 81 PRO A C 1
ATOM 635 O O . PRO A 1 81 ? -22.211 -15.339 13.698 1.00 56.59 81 PRO A O 1
ATOM 638 N N . ALA A 1 82 ? -23.527 -15.488 11.870 1.00 65.44 82 ALA A N 1
ATOM 639 C CA . ALA A 1 82 ? -22.549 -14.893 10.978 1.00 65.44 82 ALA A CA 1
ATOM 640 C C . ALA A 1 82 ? -22.274 -13.469 11.494 1.00 65.44 82 ALA A C 1
ATOM 642 O O . ALA A 1 82 ? -23.246 -12.774 11.813 1.00 65.44 82 ALA A O 1
ATOM 643 N N . PRO A 1 83 ? -20.999 -13.055 11.625 1.00 55.91 83 PRO A N 1
ATOM 644 C CA . PRO A 1 83 ? -20.679 -11.688 12.000 1.00 55.91 83 PRO A CA 1
ATOM 645 C C . PRO A 1 83 ? -21.465 -10.741 11.093 1.00 55.91 83 PRO A C 1
ATOM 647 O O . PRO A 1 83 ? -21.463 -10.904 9.868 1.00 55.91 83 PRO A O 1
ATOM 650 N N . ALA A 1 84 ? -22.204 -9.814 11.699 1.00 59.41 84 ALA A N 1
ATOM 651 C CA . ALA A 1 84 ? -22.898 -8.797 10.932 1.00 59.41 84 ALA A CA 1
ATOM 652 C C . ALA A 1 84 ? -21.841 -7.936 10.213 1.00 59.41 84 ALA A C 1
ATOM 654 O O . ALA A 1 84 ? -20.755 -7.728 10.759 1.00 59.41 84 ALA A O 1
ATOM 655 N N . PRO A 1 85 ? -22.115 -7.445 8.992 1.00 56.31 85 PRO A N 1
ATOM 656 C CA . PRO A 1 85 ? -21.249 -6.456 8.368 1.00 56.31 85 PRO A CA 1
ATOM 657 C C . PRO A 1 85 ? -21.083 -5.274 9.325 1.00 56.31 85 PRO A C 1
ATOM 659 O O . PRO A 1 85 ? -22.086 -4.745 9.816 1.00 56.31 85 PRO A O 1
ATOM 662 N N . ALA A 1 86 ? -19.840 -4.871 9.591 1.00 57.78 86 ALA A N 1
ATOM 663 C CA . ALA A 1 86 ? -19.593 -3.653 10.348 1.00 57.78 86 ALA A CA 1
ATOM 664 C C . ALA A 1 86 ? -20.273 -2.461 9.672 1.00 57.78 86 ALA A C 1
ATOM 666 O O . ALA A 1 86 ? -20.355 -2.431 8.437 1.00 57.78 86 ALA A O 1
ATOM 667 N N . PRO A 1 87 ? -20.664 -1.425 10.433 1.00 52.19 87 PRO A N 1
ATOM 668 C CA . PRO A 1 87 ? -20.791 -0.094 9.861 1.00 52.19 87 PRO A CA 1
ATOM 669 C C . PRO A 1 87 ? -19.504 0.219 9.082 1.00 52.19 87 PRO A C 1
ATOM 671 O O . PRO A 1 87 ? -18.410 0.160 9.639 1.00 52.19 87 PRO A O 1
ATOM 674 N N . GLN A 1 88 ? -19.615 0.493 7.781 1.00 55.88 88 GLN A N 1
ATOM 675 C CA . GLN A 1 88 ? -18.474 0.927 6.976 1.00 55.88 88 GLN A CA 1
ATOM 676 C C . GLN A 1 88 ? -17.922 2.217 7.588 1.00 55.88 88 GLN A C 1
ATOM 678 O O . GLN A 1 88 ? -18.596 3.247 7.543 1.00 55.88 88 GLN A O 1
ATOM 683 N N . ALA A 1 89 ? -16.721 2.152 8.174 1.00 54.94 89 ALA A N 1
ATOM 684 C CA . ALA A 1 89 ? -15.988 3.331 8.627 1.00 54.94 89 ALA A CA 1
ATOM 685 C C . ALA A 1 89 ? -15.961 4.374 7.497 1.00 54.94 89 ALA A C 1
ATOM 687 O O . ALA A 1 89 ? -15.843 4.000 6.329 1.00 54.94 89 ALA A O 1
ATOM 688 N N . GLY A 1 90 ? -16.147 5.657 7.845 1.00 57.62 90 GLY A N 1
ATOM 689 C CA . GLY A 1 90 ? -16.409 6.773 6.923 1.00 57.62 90 GLY A CA 1
ATOM 690 C C . GLY A 1 90 ? -15.636 6.652 5.612 1.00 57.62 90 GLY A C 1
ATOM 691 O O . GLY A 1 90 ? -14.409 6.669 5.609 1.00 57.62 90 GLY A O 1
ATOM 692 N N . THR A 1 91 ? -16.373 6.462 4.514 1.00 70.94 91 THR A N 1
ATOM 693 C CA . THR A 1 91 ? -16.072 5.407 3.535 1.00 70.94 91 THR A CA 1
ATOM 694 C C . THR A 1 91 ? -14.662 5.397 2.981 1.00 70.94 91 THR A C 1
ATOM 696 O O . THR A 1 91 ? -14.222 4.294 2.693 1.00 70.94 91 THR A O 1
ATOM 699 N N . GLY A 1 92 ? -13.973 6.543 2.826 1.00 75.56 92 GLY A N 1
ATOM 700 C CA . GLY A 1 92 ? -12.568 6.709 2.378 1.00 75.56 92 GLY A CA 1
ATOM 701 C C . GLY A 1 92 ? -12.230 6.121 0.995 1.00 75.56 92 GLY A C 1
ATOM 702 O O . GLY A 1 92 ? -11.253 6.483 0.353 1.00 75.56 92 GLY A O 1
ATOM 703 N N . VAL A 1 93 ? -13.072 5.217 0.524 1.00 89.06 93 VAL A N 1
ATOM 704 C CA . VAL A 1 93 ? -13.066 4.501 -0.729 1.00 89.06 93 VAL A CA 1
ATOM 705 C C . VAL A 1 93 ? -13.552 5.440 -1.812 1.00 89.06 93 VAL A C 1
ATOM 707 O O . VAL A 1 93 ? -14.620 6.042 -1.693 1.00 89.06 93 VAL A O 1
ATOM 710 N N . ASN A 1 94 ? -12.770 5.523 -2.881 1.00 88.69 94 ASN A N 1
ATOM 711 C CA . ASN A 1 94 ? -12.974 6.405 -4.021 1.00 88.69 94 ASN A CA 1
ATOM 712 C C . ASN A 1 94 ? -13.085 7.890 -3.628 1.00 88.69 94 ASN A C 1
ATOM 714 O O . ASN A 1 94 ? -13.621 8.687 -4.397 1.00 88.69 94 ASN A O 1
ATOM 718 N N . ASP A 1 95 ? -12.579 8.261 -2.448 1.00 91.12 95 ASP A N 1
ATOM 719 C CA . ASP A 1 95 ? -12.570 9.635 -1.969 1.00 91.12 95 ASP A CA 1
ATOM 720 C C . ASP A 1 95 ? -11.193 10.267 -2.222 1.00 91.12 95 ASP A C 1
ATOM 722 O O . ASP A 1 95 ? -10.221 9.909 -1.554 1.00 91.12 95 ASP A O 1
ATOM 726 N N . PRO A 1 96 ? -11.069 11.224 -3.157 1.00 89.19 96 PRO A N 1
ATOM 727 C CA . PRO A 1 96 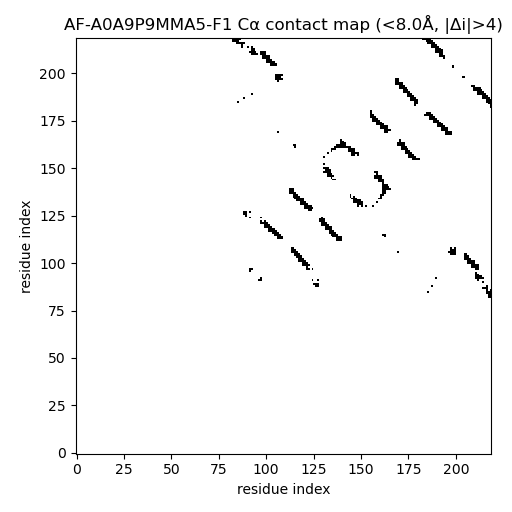? -9.791 11.870 -3.438 1.00 89.19 96 PRO A CA 1
ATOM 728 C C . PRO A 1 96 ? -9.258 12.698 -2.258 1.00 89.19 96 PRO A C 1
ATOM 730 O O . PRO A 1 96 ? -8.075 13.036 -2.254 1.00 89.19 96 PRO A O 1
ATOM 733 N N . ALA A 1 97 ? -10.091 13.037 -1.264 1.00 91.75 97 ALA A N 1
ATOM 734 C CA . ALA A 1 97 ? -9.634 13.676 -0.031 1.00 91.75 97 ALA A CA 1
ATOM 735 C C . ALA A 1 97 ? -8.891 12.696 0.896 1.00 91.75 97 ALA A C 1
ATOM 737 O O . ALA A 1 97 ? -8.115 13.136 1.746 1.00 91.75 97 ALA A O 1
ATOM 738 N N . TYR A 1 98 ? -9.083 11.385 0.709 1.00 94.94 98 TYR A N 1
ATOM 739 C CA . TYR A 1 98 ? -8.385 10.328 1.431 1.00 94.94 98 TYR A CA 1
ATOM 740 C C . TYR A 1 98 ? -7.466 9.538 0.496 1.00 94.94 98 TYR A C 1
ATOM 742 O O . TYR A 1 98 ? -7.762 8.432 0.048 1.00 94.94 98 TYR A O 1
ATOM 750 N N . SER A 1 99 ? -6.308 10.127 0.204 1.00 96.62 99 SER A N 1
ATOM 751 C CA . SER A 1 99 ? -5.275 9.508 -0.626 1.00 96.62 99 SER A CA 1
ATOM 752 C C . SER A 1 99 ? -4.040 9.139 0.189 1.00 96.62 99 SER A C 1
ATOM 754 O O . SER A 1 99 ? -3.599 9.909 1.045 1.00 96.62 99 SER A O 1
ATOM 756 N N . TRP A 1 100 ? -3.429 8.008 -0.136 1.00 98.06 100 TRP A N 1
ATOM 757 C CA . TRP A 1 100 ? -2.156 7.573 0.419 1.00 98.06 100 TRP A CA 1
ATOM 758 C C . TRP A 1 100 ? -1.011 8.103 -0.436 1.00 98.06 100 TRP A C 1
ATOM 760 O O . TRP A 1 100 ? -1.010 7.937 -1.655 1.00 98.06 100 TRP A O 1
ATOM 770 N N . SER A 1 101 ? -0.032 8.737 0.194 1.00 98.25 101 SER A N 1
ATOM 771 C CA . SER A 1 101 ? 1.154 9.268 -0.467 1.00 98.25 101 SER A CA 1
ATOM 772 C C . SER A 1 101 ? 2.213 8.182 -0.575 1.00 98.25 101 SER A C 1
ATOM 774 O O . SER A 1 101 ? 2.717 7.714 0.444 1.00 98.25 101 SER A O 1
ATOM 776 N N . VAL A 1 102 ? 2.568 7.799 -1.799 1.00 98.44 102 VAL A N 1
ATOM 777 C CA . VAL A 1 102 ? 3.688 6.905 -2.088 1.00 98.44 102 VAL A CA 1
ATOM 778 C C . VAL A 1 102 ? 4.899 7.744 -2.464 1.00 98.44 102 VAL A C 1
ATOM 780 O O . VAL A 1 102 ? 4.844 8.578 -3.370 1.00 98.44 102 VAL A O 1
ATOM 783 N N . THR A 1 103 ? 6.012 7.513 -1.776 1.00 97.62 103 THR A N 1
ATOM 784 C CA . THR A 1 103 ? 7.267 8.231 -2.003 1.00 97.62 103 THR A CA 1
ATOM 785 C C . THR A 1 103 ? 8.444 7.282 -2.124 1.00 97.62 103 THR A C 1
ATOM 787 O O . THR A 1 103 ? 8.409 6.152 -1.638 1.00 97.62 103 THR A O 1
ATOM 790 N N . GLN A 1 104 ? 9.508 7.758 -2.773 1.00 95.94 104 GLN A N 1
ATOM 791 C CA . GLN A 1 104 ? 10.722 6.970 -3.007 1.00 95.94 104 GLN A CA 1
ATOM 792 C C . GLN A 1 104 ? 10.437 5.647 -3.742 1.00 95.94 104 GLN A C 1
ATOM 794 O O . GLN A 1 104 ? 11.080 4.634 -3.475 1.00 95.94 104 GLN A O 1
ATOM 799 N N . TRP A 1 105 ? 9.474 5.659 -4.670 1.00 97.00 105 TRP A N 1
ATOM 800 C CA . TRP A 1 105 ? 9.124 4.485 -5.460 1.00 97.00 105 TRP A CA 1
ATOM 801 C C . TRP A 1 105 ? 10.308 4.025 -6.307 1.00 97.00 105 TRP A C 1
ATOM 803 O O . TRP A 1 105 ? 10.851 4.785 -7.121 1.00 97.00 105 TRP A O 1
ATOM 813 N N . SER A 1 106 ? 10.661 2.757 -6.132 1.00 95.25 106 SER A N 1
ATOM 814 C CA . SER A 1 106 ? 11.639 2.029 -6.922 1.00 95.25 106 SER A CA 1
ATOM 815 C C . SER A 1 106 ? 11.097 0.644 -7.232 1.00 95.25 106 SER A C 1
ATOM 817 O O . SER A 1 106 ? 10.845 -0.142 -6.323 1.00 95.25 106 SER A O 1
ATOM 819 N N . ALA A 1 107 ? 10.940 0.330 -8.510 1.00 95.38 107 ALA A N 1
ATOM 820 C CA . ALA A 1 107 ? 10.568 -1.005 -8.941 1.00 95.38 107 ALA A CA 1
ATOM 821 C C . ALA A 1 107 ? 11.401 -1.431 -10.139 1.00 95.38 107 ALA A C 1
ATOM 823 O O . ALA A 1 107 ? 11.783 -0.613 -10.988 1.00 95.38 107 ALA A O 1
ATOM 824 N N . GLY A 1 108 ? 11.632 -2.736 -10.238 1.00 93.75 108 GLY A N 1
ATOM 825 C CA . GLY A 1 108 ? 12.324 -3.298 -11.380 1.00 93.75 108 GLY A CA 1
ATOM 826 C C . GLY A 1 108 ? 12.165 -4.788 -11.557 1.00 93.75 108 GLY A C 1
ATOM 827 O O . GLY A 1 108 ? 11.992 -5.505 -10.584 1.00 93.75 108 GLY A O 1
ATOM 828 N N . CYS A 1 109 ? 12.322 -5.247 -12.792 1.00 91.88 109 CYS A N 1
ATOM 829 C CA . CYS A 1 109 ? 12.413 -6.648 -13.165 1.00 91.88 109 CYS A CA 1
ATOM 830 C C . CYS A 1 109 ? 13.803 -6.962 -13.717 1.00 91.88 109 CYS A C 1
ATOM 832 O O . CYS A 1 109 ? 14.277 -6.356 -14.680 1.00 91.88 109 CYS A O 1
ATOM 834 N N . ALA A 1 110 ? 14.472 -7.933 -13.106 1.00 86.81 110 ALA A N 1
ATOM 835 C CA . ALA A 1 110 ? 15.741 -8.469 -13.580 1.00 86.81 110 ALA A CA 1
ATOM 836 C C . ALA A 1 110 ? 15.617 -9.981 -13.813 1.00 86.81 110 ALA A C 1
ATOM 838 O O . ALA A 1 110 ? 14.555 -10.575 -13.647 1.00 86.81 110 ALA A O 1
ATOM 839 N N . ARG A 1 111 ? 16.727 -10.640 -14.166 1.00 85.06 111 ARG A N 1
ATOM 840 C CA . ARG A 1 111 ? 16.755 -12.096 -14.418 1.00 85.06 111 ARG A CA 1
ATOM 841 C C . ARG A 1 111 ? 16.249 -12.953 -13.245 1.00 85.06 111 ARG A C 1
ATOM 843 O O . ARG A 1 111 ? 15.922 -14.111 -13.463 1.00 85.06 111 ARG A O 1
ATOM 850 N N . HIS A 1 112 ? 16.205 -12.403 -12.032 1.00 82.50 112 HIS A N 1
ATOM 851 C CA . HIS A 1 112 ? 15.779 -13.093 -10.810 1.00 82.50 112 HIS A CA 1
ATOM 852 C C . HIS A 1 112 ? 14.372 -12.701 -10.332 1.00 82.50 112 HIS A C 1
ATOM 854 O O . HIS A 1 112 ? 13.998 -13.042 -9.215 1.00 82.50 112 HIS A O 1
ATOM 860 N N . GLY A 1 113 ? 13.599 -12.010 -11.171 1.00 90.88 113 GLY A N 1
ATOM 861 C CA . GLY A 1 113 ? 12.240 -11.578 -10.865 1.00 90.88 113 GLY A CA 1
ATOM 862 C C . GLY A 1 113 ? 12.123 -10.071 -10.675 1.00 90.88 113 GLY A C 1
ATOM 863 O O . GLY A 1 113 ? 13.088 -9.317 -10.848 1.00 90.88 113 GLY A O 1
ATOM 864 N N . CYS A 1 114 ? 10.903 -9.658 -10.352 1.00 94.25 114 CYS A N 1
ATOM 865 C CA . CYS A 1 114 ? 10.551 -8.269 -10.114 1.00 94.25 114 CYS A CA 1
ATOM 866 C C . CYS A 1 114 ? 10.623 -7.920 -8.629 1.00 94.25 114 CYS A C 1
ATOM 868 O O . CYS A 1 114 ? 10.498 -8.794 -7.773 1.00 94.25 114 CYS A O 1
ATOM 870 N N . TYR A 1 115 ? 10.843 -6.649 -8.324 1.00 95.44 115 TYR A N 1
ATOM 871 C CA . TYR A 1 115 ? 10.872 -6.114 -6.972 1.00 95.44 115 TYR A CA 1
ATOM 872 C C . TYR A 1 115 ? 10.189 -4.752 -6.918 1.00 95.44 115 TYR A C 1
ATOM 874 O O . TYR A 1 115 ? 10.095 -4.049 -7.928 1.00 95.44 115 TYR A O 1
ATOM 882 N N . TYR A 1 116 ? 9.785 -4.366 -5.714 1.00 97.19 116 TYR A N 1
ATOM 883 C CA . TYR A 1 116 ? 9.323 -3.023 -5.390 1.00 97.19 116 TYR A CA 1
ATOM 884 C C . TYR A 1 116 ? 9.875 -2.583 -4.037 1.00 97.19 116 TYR A C 1
ATOM 886 O O . TYR A 1 116 ? 10.096 -3.403 -3.144 1.00 97.19 116 TYR A O 1
ATOM 894 N N . ILE A 1 117 ? 10.096 -1.280 -3.900 1.00 97.00 117 ILE A N 1
ATOM 895 C CA . ILE A 1 117 ? 10.518 -0.601 -2.679 1.00 97.00 117 ILE A CA 1
ATOM 896 C C . ILE A 1 117 ? 9.886 0.794 -2.674 1.00 97.00 117 ILE A C 1
ATOM 898 O O . ILE A 1 117 ? 10.008 1.517 -3.663 1.00 97.00 117 ILE A O 1
ATOM 902 N N . PHE A 1 118 ? 9.225 1.183 -1.584 1.00 98.12 118 PHE A N 1
ATOM 903 C CA . PHE A 1 118 ? 8.668 2.529 -1.410 1.00 98.12 118 PHE A CA 1
ATOM 904 C C . PHE A 1 118 ? 8.318 2.821 0.055 1.00 98.12 118 PHE A C 1
ATOM 906 O O . PHE A 1 118 ? 8.181 1.907 0.865 1.00 98.12 118 PHE A O 1
ATOM 913 N N . ASN A 1 119 ? 8.112 4.097 0.380 1.00 98.19 119 ASN A N 1
ATOM 914 C CA . ASN A 1 119 ? 7.406 4.505 1.595 1.00 98.19 119 ASN A CA 1
ATOM 915 C C . ASN A 1 119 ? 5.973 4.886 1.254 1.00 98.19 119 ASN A C 1
ATOM 917 O O . ASN A 1 119 ? 5.721 5.475 0.200 1.00 98.19 119 ASN A O 1
ATOM 921 N N . ILE A 1 120 ? 5.054 4.620 2.172 1.00 98.38 120 ILE A N 1
ATOM 922 C CA . ILE A 1 120 ? 3.663 5.029 2.059 1.00 98.38 120 ILE A CA 1
ATOM 923 C C . ILE A 1 120 ? 3.169 5.641 3.361 1.00 98.38 120 ILE A C 1
ATOM 925 O O . ILE A 1 120 ? 3.479 5.149 4.443 1.00 98.38 120 ILE A O 1
ATOM 929 N N . SER A 1 121 ? 2.388 6.709 3.261 1.00 97.94 121 SER A N 1
ATOM 930 C CA . SER A 1 121 ? 1.732 7.311 4.415 1.00 97.94 121 SER A CA 1
ATOM 931 C C . SER A 1 121 ? 0.362 7.872 4.070 1.00 97.94 121 SER A C 1
ATOM 933 O O . SER A 1 121 ? 0.091 8.248 2.928 1.00 97.94 121 SER A O 1
ATOM 935 N N . ALA A 1 122 ? -0.505 7.951 5.072 1.00 97.00 122 ALA A N 1
ATOM 936 C CA . ALA A 1 122 ? -1.794 8.613 4.962 1.00 97.00 122 ALA A CA 1
ATOM 937 C C . ALA A 1 122 ? -2.100 9.394 6.244 1.00 97.00 122 ALA A C 1
ATOM 939 O O . ALA A 1 122 ? -1.793 8.913 7.342 1.00 97.00 122 ALA A O 1
ATOM 940 N N . PRO A 1 123 ? -2.713 10.586 6.137 1.00 95.12 123 PRO A N 1
ATOM 941 C CA . PRO A 1 123 ? -3.240 11.276 7.304 1.00 95.12 123 PRO A CA 1
ATOM 942 C C . PRO A 1 123 ? -4.445 10.520 7.880 1.00 95.12 123 PRO A C 1
ATOM 944 O O . PRO A 1 123 ? -5.051 9.683 7.211 1.00 95.12 123 PRO A O 1
ATOM 947 N N . ALA A 1 124 ? -4.817 10.849 9.117 1.00 93.75 124 ALA A N 1
ATOM 948 C CA . ALA A 1 124 ? -6.086 10.399 9.677 1.00 93.75 124 ALA A CA 1
ATOM 949 C C . ALA A 1 124 ? -7.247 11.036 8.900 1.00 93.75 124 ALA A C 1
ATOM 951 O O . ALA A 1 124 ? -7.148 12.188 8.467 1.00 93.75 124 ALA A O 1
ATOM 952 N N . TYR A 1 125 ? -8.341 10.297 8.737 1.00 93.56 125 TYR A N 1
ATOM 953 C CA . TYR A 1 125 ? -9.494 10.734 7.958 1.00 93.56 125 TYR A CA 1
ATOM 954 C C . TYR A 1 125 ? -10.793 10.195 8.550 1.00 93.56 125 TYR A C 1
ATOM 956 O O . TYR A 1 125 ? -11.052 8.997 8.487 1.00 93.56 125 TYR A O 1
ATOM 964 N N . ASN A 1 126 ? -11.624 11.080 9.108 1.00 90.94 126 ASN A N 1
ATOM 965 C CA . ASN A 1 126 ? -12.787 10.685 9.912 1.00 90.94 126 ASN A CA 1
ATOM 966 C C . ASN A 1 126 ? -12.361 9.675 11.000 1.00 90.94 126 ASN A C 1
ATOM 968 O O . ASN A 1 126 ? -11.477 9.987 11.795 1.00 90.94 126 ASN A O 1
ATOM 972 N N . ASP A 1 12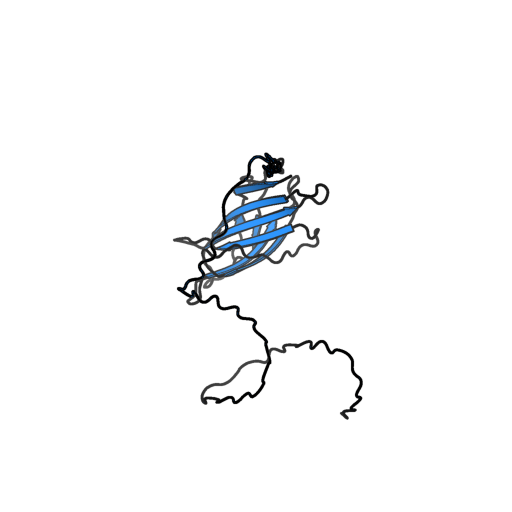7 ? -12.931 8.469 10.987 1.00 88.25 127 ASP A N 1
ATOM 973 C CA . ASP A 1 127 ? -12.623 7.378 11.922 1.00 88.25 127 ASP A CA 1
ATOM 974 C C . ASP A 1 127 ? -11.466 6.473 11.446 1.00 88.25 127 ASP A C 1
ATOM 976 O O . ASP A 1 127 ? -11.143 5.468 12.081 1.00 88.25 127 ASP A O 1
ATOM 980 N N . ILE A 1 128 ? -10.835 6.802 10.314 1.00 91.75 128 ILE A N 1
ATOM 981 C CA . ILE A 1 128 ? -9.695 6.062 9.771 1.00 91.75 128 ILE A CA 1
ATOM 982 C C . ILE A 1 128 ? -8.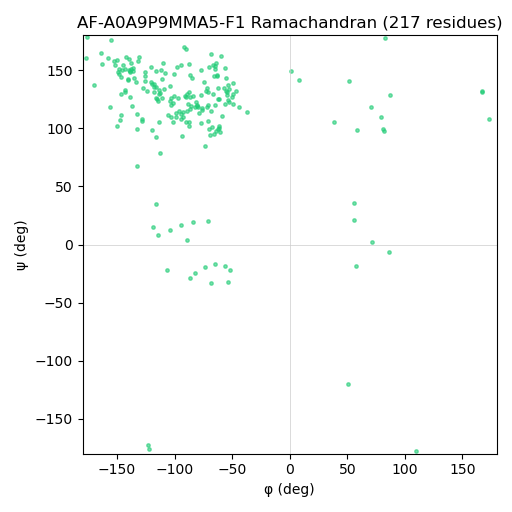398 6.620 10.375 1.00 91.75 128 ILE A C 1
ATOM 984 O O . ILE A 1 128 ? -8.102 7.809 10.199 1.00 91.75 128 ILE A O 1
ATOM 988 N N . PRO A 1 129 ? -7.587 5.798 11.064 1.00 93.19 129 PRO A N 1
ATOM 989 C CA . PRO A 1 129 ? -6.346 6.267 11.658 1.00 93.19 129 PRO A CA 1
ATOM 990 C C . PRO A 1 129 ? -5.290 6.591 10.595 1.00 93.19 129 PRO A C 1
ATOM 992 O O . PRO A 1 129 ? -5.256 6.006 9.512 1.00 93.19 129 PRO A O 1
ATOM 995 N N . ALA A 1 130 ? -4.388 7.510 10.942 1.00 95.38 130 ALA A N 1
ATOM 996 C CA . ALA A 1 130 ? -3.183 7.759 10.160 1.00 95.38 130 ALA A CA 1
ATOM 997 C C . ALA A 1 130 ? -2.269 6.523 10.157 1.00 95.38 130 ALA A C 1
ATOM 999 O O . ALA A 1 130 ? -2.299 5.717 11.093 1.00 95.38 130 ALA A O 1
ATOM 1000 N N . PHE A 1 131 ? -1.417 6.414 9.139 1.00 96.69 131 PHE A N 1
ATOM 1001 C CA . PHE A 1 131 ? -0.355 5.411 9.111 1.00 96.69 131 PHE A CA 1
ATOM 1002 C C . PHE A 1 131 ? 0.873 5.883 8.330 1.00 96.69 131 PHE A C 1
ATOM 1004 O O . PHE A 1 131 ? 0.786 6.759 7.464 1.00 96.69 131 PHE A O 1
ATOM 1011 N N . SER A 1 132 ? 2.015 5.261 8.617 1.00 97.38 132 SER A N 1
ATOM 1012 C CA . SER A 1 132 ? 3.248 5.377 7.835 1.00 97.38 132 SER A CA 1
ATOM 1013 C C . SER A 1 132 ? 3.966 4.032 7.792 1.00 97.38 132 SER A C 1
ATOM 1015 O O . SER A 1 132 ? 4.124 3.385 8.825 1.00 97.38 132 SER A O 1
ATOM 1017 N N . ALA A 1 133 ? 4.410 3.596 6.615 1.00 98.31 133 ALA A N 1
ATOM 1018 C CA . ALA A 1 133 ? 5.081 2.314 6.448 1.00 98.31 133 ALA A CA 1
ATOM 1019 C C . ALA A 1 133 ? 6.135 2.322 5.332 1.00 98.31 133 ALA A C 1
ATOM 1021 O O . ALA A 1 133 ? 6.007 3.030 4.332 1.00 98.31 133 ALA A O 1
ATOM 1022 N N . TYR A 1 134 ? 7.153 1.480 5.492 1.00 98.31 134 TYR A N 1
ATOM 1023 C CA . TYR A 1 134 ? 8.123 1.123 4.465 1.00 98.31 134 TYR A CA 1
ATOM 1024 C C . TYR A 1 134 ? 7.777 -0.247 3.876 1.00 98.31 134 TYR A C 1
ATOM 1026 O O . TYR A 1 134 ? 7.713 -1.254 4.581 1.00 98.31 134 TYR A O 1
ATOM 1034 N N . CYS A 1 135 ? 7.560 -0.296 2.566 1.00 98.50 135 CYS A N 1
ATOM 1035 C CA . CYS A 1 135 ? 7.152 -1.496 1.853 1.00 98.50 135 CYS A CA 1
ATOM 1036 C C . CYS A 1 135 ? 8.268 -1.964 0.921 1.00 98.50 135 CYS A C 1
ATOM 1038 O O . CYS A 1 135 ? 8.787 -1.193 0.111 1.00 98.50 135 CYS A O 1
ATOM 1040 N N . SER A 1 136 ? 8.597 -3.252 0.992 1.00 97.81 136 SER A N 1
ATOM 1041 C CA . SER A 1 136 ? 9.466 -3.910 0.021 1.00 97.81 136 SER A CA 1
ATOM 1042 C C . SER A 1 136 ? 9.035 -5.354 -0.202 1.00 97.81 136 SER A C 1
ATOM 1044 O O . SER A 1 136 ? 8.486 -5.988 0.700 1.00 97.81 136 SER A O 1
ATOM 1046 N N . GLY A 1 137 ? 9.272 -5.868 -1.404 1.00 96.88 137 GLY A N 1
ATOM 1047 C CA . GLY A 1 137 ? 8.933 -7.243 -1.751 1.00 96.88 137 GLY A CA 1
ATOM 1048 C C . GLY A 1 137 ? 9.391 -7.626 -3.150 1.00 96.88 137 GLY A C 1
ATOM 1049 O O . GLY A 1 137 ? 9.988 -6.821 -3.875 1.00 96.88 137 GLY A O 1
ATOM 1050 N N . THR A 1 138 ? 9.143 -8.883 -3.509 1.00 95.75 138 THR A N 1
ATOM 1051 C CA . THR A 1 138 ? 9.560 -9.473 -4.784 1.00 95.75 138 THR A CA 1
ATOM 1052 C C . THR A 1 138 ? 8.464 -10.338 -5.403 1.00 95.75 138 THR A C 1
ATOM 1054 O O . THR A 1 138 ? 7.599 -10.861 -4.708 1.00 95.75 138 THR A O 1
ATOM 1057 N N . GLY A 1 139 ? 8.539 -10.507 -6.724 1.00 93.88 139 GLY A N 1
ATOM 1058 C CA . GLY A 1 139 ? 7.594 -11.277 -7.530 1.00 93.88 139 GLY A CA 1
ATOM 1059 C C . GLY A 1 139 ? 6.388 -10.452 -7.983 1.00 93.88 139 GLY A C 1
ATOM 1060 O O . GLY A 1 139 ? 5.716 -9.819 -7.175 1.00 93.88 139 GLY A O 1
ATOM 1061 N N . GLU A 1 140 ? 6.110 -10.476 -9.286 1.00 94.50 140 GLU A N 1
ATOM 1062 C CA . GLU A 1 140 ? 4.786 -10.116 -9.809 1.00 94.50 140 GLU A CA 1
ATOM 1063 C C . GLU A 1 140 ? 3.815 -11.263 -9.515 1.00 94.50 140 GLU A C 1
ATOM 1065 O O . GLU A 1 140 ? 4.203 -12.432 -9.583 1.00 94.50 140 GLU A O 1
ATOM 1070 N N . GLY A 1 141 ? 2.583 -10.937 -9.126 1.00 94.62 141 GLY A N 1
ATOM 1071 C CA . GLY A 1 141 ? 1.565 -11.929 -8.762 1.00 94.62 141 GLY A CA 1
ATOM 1072 C C . GLY A 1 141 ? 1.824 -12.644 -7.433 1.00 94.62 141 GLY A C 1
ATOM 1073 O O . GLY A 1 141 ? 1.049 -13.517 -7.038 1.00 94.62 141 GLY A O 1
ATOM 1074 N N . ALA A 1 142 ? 2.896 -12.287 -6.721 1.00 96.00 142 ALA A N 1
ATOM 1075 C CA . ALA A 1 142 ? 3.169 -12.817 -5.394 1.00 96.00 142 ALA A CA 1
ATOM 1076 C C . ALA A 1 142 ? 2.080 -12.371 -4.399 1.00 96.00 142 ALA A C 1
ATOM 1078 O O . ALA A 1 142 ? 1.465 -11.326 -4.599 1.00 96.00 142 ALA A O 1
ATOM 1079 N N . PRO A 1 143 ? 1.816 -13.121 -3.316 1.00 97.38 143 PRO A N 1
ATOM 1080 C CA . PRO A 1 143 ? 0.898 -12.682 -2.267 1.00 97.38 143 PRO A CA 1
ATOM 1081 C C . PRO A 1 143 ? 1.342 -11.3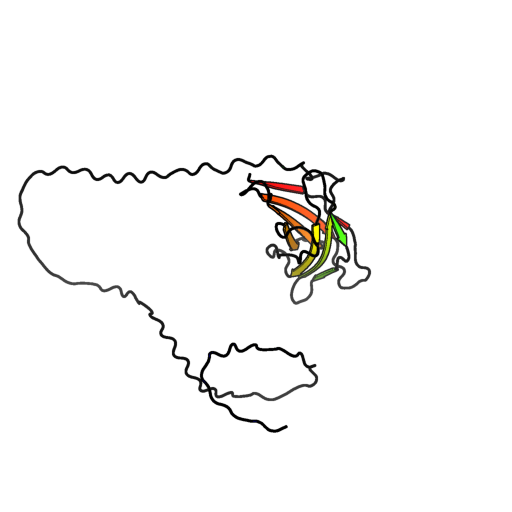74 -1.599 1.00 97.38 143 PRO A C 1
ATOM 1083 O O . PRO A 1 143 ? 2.518 -11.017 -1.637 1.00 97.38 143 PRO A O 1
ATOM 1086 N N . PHE A 1 144 ? 0.409 -10.715 -0.908 1.00 97.94 144 PHE A N 1
ATOM 1087 C CA . PHE A 1 144 ? 0.710 -9.578 -0.039 1.00 97.94 144 PHE A CA 1
ATOM 1088 C C . PHE A 1 144 ? 1.864 -9.876 0.920 1.00 97.94 144 PHE A C 1
ATOM 1090 O O . PHE A 1 144 ? 1.843 -10.859 1.664 1.00 97.94 144 PHE A O 1
ATOM 1097 N N . GLN A 1 145 ? 2.833 -8.968 0.951 1.00 98.38 145 GLN A N 1
ATOM 1098 C CA . GLN A 1 145 ? 3.923 -8.964 1.909 1.00 98.38 145 GLN A CA 1
ATOM 1099 C C . GLN A 1 145 ? 3.732 -7.811 2.894 1.00 98.38 145 GLN A C 1
ATOM 1101 O O . GLN A 1 145 ? 3.434 -6.682 2.501 1.00 98.38 145 GLN A O 1
ATOM 1106 N N . ALA A 1 146 ? 3.895 -8.103 4.185 1.00 98.19 146 ALA A N 1
ATOM 1107 C CA . ALA A 1 146 ? 3.796 -7.100 5.236 1.00 98.19 146 ALA A CA 1
ATOM 1108 C C . ALA A 1 146 ? 4.880 -6.026 5.072 1.00 98.19 146 ALA A C 1
ATOM 1110 O O . ALA A 1 146 ? 6.052 -6.334 4.844 1.00 98.19 146 ALA A O 1
ATOM 1111 N N . CYS A 1 147 ? 4.469 -4.773 5.209 1.00 98.38 147 CYS A N 1
ATOM 1112 C CA . CYS A 1 147 ? 5.348 -3.620 5.274 1.00 98.38 147 CYS A CA 1
ATOM 1113 C C . CYS A 1 147 ? 5.792 -3.375 6.720 1.00 98.38 147 CYS A C 1
ATOM 1115 O O . CYS A 1 147 ? 5.105 -3.742 7.675 1.00 98.38 147 CYS A O 1
ATOM 1117 N N . GLU A 1 148 ? 6.935 -2.720 6.881 1.00 97.75 148 GLU A N 1
ATOM 1118 C CA . GLU A 1 148 ? 7.397 -2.233 8.176 1.00 97.75 148 GLU A CA 1
ATOM 1119 C C . GLU A 1 148 ? 6.594 -0.978 8.530 1.00 97.75 148 GLU A C 1
ATOM 1121 O O . GLU A 1 148 ? 6.632 0.005 7.793 1.00 97.75 148 GLU A O 1
ATOM 1126 N N . VAL A 1 149 ? 5.799 -1.028 9.599 1.00 96.62 149 VAL A N 1
ATOM 1127 C CA . VAL A 1 149 ? 5.041 0.138 10.072 1.00 96.62 149 VAL A CA 1
ATOM 1128 C C . VAL A 1 149 ? 5.986 1.016 10.887 1.00 96.62 149 VAL A C 1
ATOM 1130 O O . VAL A 1 149 ? 6.534 0.575 11.894 1.00 96.62 149 VAL A O 1
ATOM 1133 N N . ASN A 1 150 ? 6.159 2.258 10.442 1.00 92.19 150 ASN A N 1
ATOM 1134 C CA . ASN A 1 150 ? 7.167 3.196 10.936 1.00 92.19 150 ASN A CA 1
ATOM 1135 C C . ASN A 1 150 ? 6.500 4.422 11.585 1.00 92.19 150 ASN A C 1
ATOM 1137 O O . ASN A 1 150 ? 6.980 5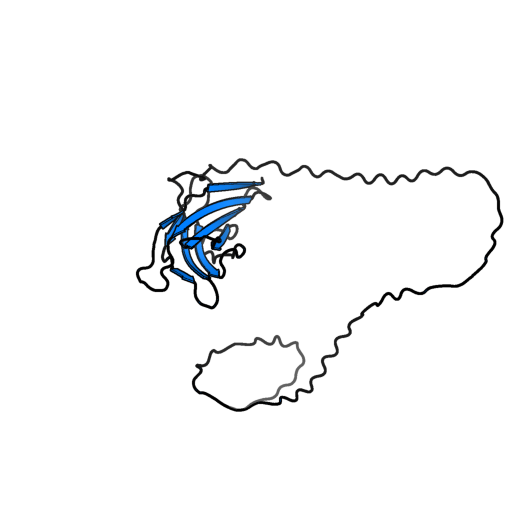.548 11.435 1.00 92.19 150 ASN A O 1
ATOM 1141 N N . ASP A 1 151 ? 5.359 4.219 12.246 1.00 86.81 151 ASP A N 1
ATOM 1142 C CA . ASP A 1 151 ? 4.651 5.240 13.017 1.00 86.81 151 ASP A CA 1
ATOM 1143 C C . ASP A 1 151 ? 4.677 4.940 14.524 1.00 86.81 151 ASP A C 1
ATOM 1145 O O . ASP A 1 151 ? 4.716 3.789 14.947 1.00 86.81 151 ASP A O 1
ATOM 1149 N N . ASP A 1 152 ? 4.642 5.992 15.347 1.00 84.94 152 ASP A N 1
ATOM 1150 C CA . ASP A 1 152 ? 4.579 5.891 16.817 1.00 84.94 152 ASP A CA 1
ATOM 1151 C C . ASP A 1 152 ? 3.135 5.693 17.331 1.00 84.94 152 ASP A C 1
ATOM 1153 O O . ASP A 1 152 ? 2.803 5.999 18.479 1.00 84.94 152 ASP A O 1
ATOM 1157 N N . LEU A 1 153 ? 2.229 5.245 16.460 1.00 86.12 153 LEU A N 1
ATOM 1158 C CA . LEU A 1 153 ? 0.808 5.094 16.755 1.00 86.12 153 LEU A CA 1
ATOM 1159 C C . LEU A 1 153 ? 0.530 3.671 17.313 1.00 86.12 153 LEU A C 1
ATOM 1161 O O . LEU A 1 153 ? 1.375 2.781 17.220 1.00 86.12 153 LEU A O 1
ATOM 1165 N N . PRO A 1 154 ? -0.660 3.377 17.875 1.00 83.38 154 PRO A N 1
ATOM 1166 C CA . PRO A 1 154 ? -0.924 2.091 18.547 1.00 83.38 154 PRO A CA 1
ATOM 1167 C C . PRO A 1 154 ? -0.665 0.835 17.681 1.00 83.38 154 PRO A C 1
ATOM 1169 O O . PRO A 1 154 ? -0.975 0.831 16.502 1.00 83.38 154 PRO A O 1
ATOM 1172 N N . GLY A 1 155 ? -0.150 -0.271 18.224 1.00 84.62 155 GLY A N 1
ATOM 1173 C CA . GLY A 1 155 ? 0.259 -1.462 17.439 1.00 84.62 155 GLY A CA 1
ATOM 1174 C C . GLY A 1 155 ? -0.865 -2.318 16.817 1.00 84.62 155 GLY A C 1
ATOM 1175 O O . GLY A 1 155 ? -0.658 -3.491 16.531 1.00 84.62 155 GLY A O 1
ATOM 1176 N N . ASN A 1 156 ? -2.066 -1.769 16.648 1.00 90.12 156 ASN A N 1
ATOM 1177 C CA . ASN A 1 156 ? -3.265 -2.429 16.122 1.00 90.12 156 ASN A CA 1
ATOM 1178 C C . ASN A 1 156 ? -3.465 -2.219 14.611 1.00 90.12 156 ASN A C 1
ATOM 1180 O O . ASN A 1 156 ? -4.577 -2.389 14.113 1.00 90.12 156 ASN A O 1
ATOM 1184 N N . ARG A 1 157 ? -2.418 -1.797 13.897 1.00 93.31 157 ARG A N 1
ATOM 1185 C CA . ARG A 1 157 ? -2.429 -1.481 12.465 1.00 93.31 157 ARG A CA 1
ATOM 1186 C C . ARG A 1 157 ? -1.443 -2.360 11.709 1.00 93.31 157 ARG A C 1
ATOM 1188 O O . ARG A 1 157 ? -0.433 -2.787 12.259 1.00 93.31 157 ARG A O 1
ATOM 1195 N N . GLY A 1 158 ? -1.722 -2.592 10.435 1.00 96.31 158 GLY A N 1
ATOM 1196 C CA . GLY A 1 158 ? -0.816 -3.269 9.519 1.00 96.31 158 GLY A CA 1
ATOM 1197 C C . GLY A 1 158 ? -0.949 -2.712 8.112 1.00 96.31 158 GLY A C 1
ATOM 1198 O O . GLY A 1 158 ? -2.046 -2.374 7.672 1.00 96.31 158 GLY A O 1
ATOM 1199 N N . VAL A 1 159 ? 0.170 -2.633 7.403 1.00 98.12 159 VAL A N 1
ATOM 1200 C CA . VAL A 1 159 ? 0.208 -2.311 5.975 1.00 98.12 159 VAL A CA 1
ATOM 1201 C C . VAL A 1 159 ? 0.843 -3.496 5.264 1.00 98.12 159 VAL A C 1
ATOM 1203 O O . VAL A 1 159 ? 1.812 -4.069 5.758 1.00 98.12 159 VAL A O 1
ATOM 1206 N N . ALA A 1 160 ? 0.299 -3.880 4.120 1.00 98.50 160 ALA A N 1
ATOM 1207 C CA . ALA A 1 160 ? 0.877 -4.888 3.251 1.00 98.50 160 ALA A CA 1
ATOM 120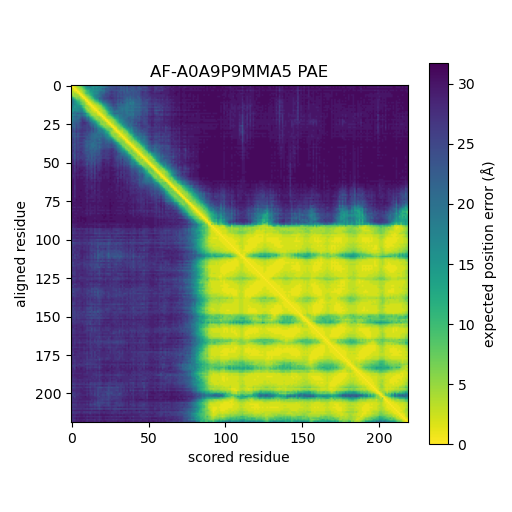8 C C . ALA A 1 160 ? 0.796 -4.423 1.801 1.00 98.50 160 ALA A C 1
ATOM 1210 O O . ALA A 1 160 ? -0.107 -3.674 1.436 1.00 98.50 160 ALA A O 1
ATOM 1211 N N . ALA A 1 161 ? 1.722 -4.877 0.968 1.00 98.62 161 ALA A N 1
ATOM 1212 C CA . ALA A 1 161 ? 1.739 -4.552 -0.450 1.00 98.62 161 ALA A CA 1
ATOM 1213 C C . ALA A 1 161 ? 2.178 -5.756 -1.281 1.00 98.62 161 ALA A C 1
ATOM 1215 O O . ALA A 1 161 ? 2.790 -6.679 -0.746 1.00 98.62 161 ALA A O 1
ATOM 1216 N N . HIS A 1 162 ? 1.887 -5.735 -2.577 1.00 98.19 162 HIS A N 1
ATOM 1217 C CA . HIS A 1 162 ? 2.474 -6.638 -3.567 1.00 98.19 162 HIS A CA 1
ATOM 1218 C C . HIS A 1 162 ? 2.385 -6.048 -4.977 1.00 98.19 162 HIS A C 1
ATOM 1220 O O . HIS A 1 162 ? 1.585 -5.144 -5.234 1.00 98.19 162 HIS A O 1
ATOM 1226 N N . LEU A 1 163 ? 3.214 -6.564 -5.888 1.00 97.62 163 LEU A N 1
ATOM 1227 C CA . LEU A 1 163 ? 3.099 -6.268 -7.313 1.00 97.62 163 LEU A CA 1
ATOM 1228 C C . LEU A 1 163 ? 2.072 -7.197 -7.954 1.00 97.62 163 LEU A C 1
ATOM 1230 O O . LEU A 1 163 ? 2.179 -8.421 -7.861 1.00 97.62 163 LEU A O 1
ATOM 1234 N N . LEU A 1 164 ? 1.116 -6.607 -8.656 1.00 97.00 164 LEU A N 1
ATOM 1235 C CA . LEU A 1 164 ? 0.180 -7.320 -9.510 1.00 97.00 164 LEU A CA 1
ATOM 1236 C C . LEU A 1 164 ? 0.864 -7.719 -10.822 1.00 97.00 164 LEU A C 1
ATOM 1238 O O . LEU A 1 164 ? 1.751 -7.019 -11.313 1.00 97.00 164 LEU A O 1
ATOM 1242 N N . GLU A 1 165 ? 0.424 -8.832 -11.405 1.00 94.06 165 GLU A N 1
ATOM 1243 C CA . GLU A 1 165 ? 0.799 -9.180 -12.776 1.00 94.06 165 GLU A CA 1
ATOM 1244 C C . GLU A 1 165 ? 0.185 -8.166 -13.744 1.00 94.06 165 GLU A C 1
ATOM 1246 O O . GLU A 1 165 ? -1.018 -7.895 -13.699 1.00 94.06 165 GLU A O 1
ATOM 1251 N N . ALA A 1 166 ? 1.003 -7.610 -14.634 1.00 89.31 166 ALA A N 1
ATOM 1252 C CA . ALA A 1 166 ? 0.542 -6.659 -15.630 1.00 89.31 166 ALA A CA 1
ATOM 1253 C C . ALA A 1 166 ? 1.354 -6.754 -16.920 1.00 89.31 166 ALA A C 1
ATOM 1255 O O . ALA A 1 166 ? 2.558 -6.992 -16.903 1.00 89.31 166 ALA A O 1
ATOM 1256 N N . GLU A 1 167 ? 0.701 -6.508 -18.058 1.00 85.69 167 GLU A N 1
ATOM 1257 C CA . GLU A 1 167 ? 1.381 -6.498 -19.360 1.00 85.69 167 GLU A CA 1
ATOM 1258 C C . GLU A 1 167 ? 2.342 -5.309 -19.508 1.00 85.69 167 GLU A C 1
ATOM 1260 O O . GLU A 1 167 ? 3.361 -5.406 -20.194 1.00 85.69 167 GLU A O 1
ATOM 1265 N N . VAL A 1 168 ? 2.006 -4.167 -18.895 1.00 87.81 168 VAL A N 1
ATOM 1266 C CA . VAL A 1 168 ? 2.762 -2.916 -19.017 1.00 87.81 168 VAL A CA 1
ATOM 1267 C C . VAL A 1 168 ? 2.770 -2.158 -17.695 1.00 87.81 168 VAL A C 1
ATOM 1269 O O . VAL A 1 168 ? 1.717 -1.876 -17.121 1.00 87.81 168 VAL A O 1
ATOM 1272 N N . GLY A 1 169 ? 3.965 -1.730 -17.287 1.00 90.69 169 GLY A N 1
ATOM 1273 C CA . GLY A 1 169 ? 4.175 -0.932 -16.082 1.00 90.69 169 GLY A CA 1
ATOM 1274 C C . GLY A 1 169 ? 4.242 -1.778 -14.815 1.00 90.69 169 GLY A C 1
ATOM 1275 O O . GLY A 1 169 ? 4.095 -2.993 -14.848 1.00 90.69 169 GLY A O 1
ATOM 1276 N N . ALA A 1 170 ? 4.483 -1.109 -13.696 1.00 94.69 170 ALA A N 1
ATOM 1277 C CA . ALA A 1 170 ? 4.535 -1.718 -12.380 1.00 94.69 170 ALA A CA 1
ATOM 1278 C C . ALA A 1 170 ? 3.227 -1.402 -11.647 1.00 94.69 170 ALA A C 1
ATOM 1280 O O . ALA A 1 170 ? 2.965 -0.244 -11.307 1.00 94.69 170 ALA A O 1
ATOM 1281 N N . HIS A 1 171 ? 2.389 -2.418 -11.452 1.00 97.00 171 HIS A N 1
ATOM 1282 C CA . HIS A 1 171 ? 1.081 -2.278 -10.813 1.00 97.00 171 HIS A CA 1
ATOM 1283 C C . HIS A 1 171 ? 1.213 -2.695 -9.361 1.00 97.00 171 HIS A C 1
ATOM 1285 O O . HIS A 1 171 ? 1.502 -3.851 -9.073 1.00 97.00 171 HIS A O 1
ATOM 1291 N N . ILE A 1 172 ? 1.050 -1.744 -8.450 1.00 98.19 172 ILE A N 1
ATOM 1292 C CA . ILE A 1 172 ? 1.131 -2.000 -7.016 1.00 98.19 172 ILE A CA 1
ATOM 1293 C C . ILE A 1 172 ? -0.270 -2.016 -6.429 1.00 98.19 172 ILE A C 1
ATOM 1295 O O . ILE A 1 172 ? -1.080 -1.137 -6.725 1.00 98.19 172 ILE A O 1
ATOM 1299 N N . GLU A 1 173 ? -0.531 -2.985 -5.563 1.00 98.38 173 GLU A N 1
ATOM 1300 C CA . GLU A 1 173 ? -1.688 -2.977 -4.680 1.00 98.38 173 GLU A CA 1
ATOM 1301 C C . GLU A 1 173 ? -1.217 -2.947 -3.227 1.00 98.38 173 GLU A C 1
ATOM 1303 O O . GLU A 1 173 ? -0.235 -3.591 -2.845 1.00 98.38 173 GLU A O 1
ATOM 1308 N N . VAL A 1 174 ? -1.899 -2.135 -2.426 1.00 98.56 174 VAL A N 1
ATOM 1309 C CA . VAL A 1 174 ? -1.603 -1.900 -1.019 1.00 98.56 174 VAL A CA 1
ATOM 1310 C C . VAL A 1 174 ? -2.869 -2.123 -0.207 1.00 98.56 174 VAL A C 1
ATOM 1312 O O . VAL A 1 174 ? -3.944 -1.639 -0.555 1.00 98.56 174 VAL A O 1
ATOM 1315 N N . SER A 1 175 ? -2.714 -2.837 0.899 1.00 97.94 175 SER A N 1
ATOM 1316 C CA . SER A 1 175 ? -3.743 -3.112 1.887 1.00 97.94 175 SER A CA 1
ATOM 1317 C C . SER A 1 175 ? -3.355 -2.460 3.212 1.00 97.94 175 SER A C 1
ATOM 1319 O O . SER A 1 175 ? -2.293 -2.749 3.762 1.00 97.94 175 SER A O 1
ATOM 1321 N N . PHE A 1 176 ? -4.238 -1.632 3.756 1.00 97.31 176 PHE A N 1
ATOM 1322 C CA . PHE A 1 176 ? -4.130 -1.060 5.092 1.00 97.31 176 PHE A CA 1
ATOM 1323 C C . PHE A 1 176 ? -5.209 -1.656 5.993 1.00 97.31 176 PHE A C 1
ATOM 1325 O O . PHE A 1 176 ? -6.390 -1.604 5.662 1.00 97.31 176 PHE A O 1
ATOM 1332 N N . GLN A 1 177 ? -4.814 -2.216 7.134 1.00 95.44 177 GLN A N 1
ATOM 1333 C CA . GLN A 1 177 ? -5.725 -2.817 8.102 1.00 95.44 177 GLN A CA 1
ATOM 1334 C C . GLN A 1 177 ? -5.552 -2.232 9.498 1.00 95.44 177 GLN A C 1
ATOM 1336 O O . GLN A 1 177 ? -4.437 -1.900 9.906 1.00 95.44 177 GLN A O 1
ATOM 1341 N N . TRP A 1 178 ? -6.642 -2.181 10.260 1.00 94.25 178 TRP A N 1
ATOM 1342 C CA . TRP A 1 178 ? -6.605 -1.854 11.681 1.00 94.25 178 TRP A CA 1
ATOM 1343 C C . TRP A 1 178 ? -7.769 -2.475 12.446 1.00 94.25 178 TRP A C 1
ATOM 1345 O O . TRP A 1 178 ? -8.800 -2.803 11.860 1.00 94.25 178 TRP A O 1
ATOM 1355 N N . THR A 1 179 ? -7.609 -2.635 13.758 1.00 91.75 179 THR A N 1
ATOM 1356 C CA . THR A 1 179 ? -8.694 -3.068 14.653 1.00 91.75 179 THR A CA 1
ATOM 1357 C C . THR A 1 179 ? -9.164 -1.919 15.526 1.00 91.75 179 THR A C 1
ATOM 1359 O O . THR A 1 179 ? -8.354 -1.089 15.931 1.00 91.75 179 THR A O 1
ATOM 1362 N N . ASP A 1 180 ? -10.444 -1.876 15.871 1.00 87.00 180 ASP A N 1
ATOM 1363 C CA . ASP A 1 180 ? -10.906 -0.945 16.901 1.00 87.00 180 ASP A CA 1
ATOM 1364 C C . ASP A 1 180 ? -10.433 -1.437 18.282 1.00 87.00 180 ASP A C 1
ATOM 1366 O O . ASP A 1 180 ? -10.538 -2.624 18.600 1.00 87.00 180 ASP A O 1
ATOM 1370 N N . LEU A 1 181 ? -9.850 -0.546 19.086 1.00 85.44 181 LEU A N 1
ATOM 1371 C CA . LEU A 1 181 ? -9.398 -0.874 20.442 1.00 85.44 181 LEU A CA 1
ATOM 1372 C C . LEU A 1 181 ? -10.539 -0.813 21.461 1.00 85.44 181 LEU A C 1
ATOM 1374 O O . LEU A 1 181 ? -10.454 -1.461 22.504 1.00 85.44 181 LEU A O 1
ATOM 1378 N N . GLU A 1 182 ? -11.589 -0.047 21.172 1.00 85.69 182 GLU A N 1
ATOM 1379 C CA . GLU A 1 182 ? -12.760 0.099 22.034 1.00 85.69 182 GLU A CA 1
ATOM 1380 C C . GLU A 1 182 ? -13.797 -0.997 21.754 1.00 85.69 182 GLU A C 1
ATOM 1382 O O . GLU A 1 182 ? -14.496 -1.439 22.670 1.00 85.69 182 GLU A O 1
ATOM 1387 N N . GLN A 1 183 ? -13.844 -1.505 20.517 1.00 83.31 183 GLN A N 1
ATOM 1388 C CA . GLN A 1 183 ? -14.761 -2.563 20.094 1.00 83.31 183 GLN A CA 1
ATOM 1389 C C . GLN A 1 183 ? -14.020 -3.844 19.680 1.00 83.31 183 GLN A C 1
ATOM 1391 O O . GLN A 1 183 ? -13.654 -4.049 18.522 1.00 83.31 183 GLN A O 1
ATOM 1396 N N . SER A 1 184 ? -13.851 -4.756 20.643 1.00 83.00 184 SER A N 1
ATOM 1397 C CA . SER A 1 184 ? -13.251 -6.077 20.407 1.00 83.00 184 SER A CA 1
ATOM 1398 C C . SER A 1 184 ? -13.959 -6.840 19.282 1.00 83.00 184 SER A C 1
ATOM 1400 O O . SER A 1 184 ? -15.185 -6.881 19.229 1.00 83.00 184 SER A O 1
ATOM 1402 N N . GLY A 1 185 ? -13.178 -7.477 18.409 1.00 81.12 185 GLY A N 1
ATOM 1403 C CA . GLY A 1 185 ? -13.687 -8.207 17.244 1.00 81.12 185 GLY A CA 1
ATOM 1404 C C . GLY A 1 185 ? -13.896 -7.338 16.005 1.00 81.12 185 GLY A C 1
ATOM 1405 O O . GLY A 1 185 ? -14.131 -7.891 14.931 1.00 81.12 185 GLY A O 1
ATOM 1406 N N . THR A 1 186 ? -13.733 -6.016 16.130 1.00 87.38 186 THR A N 1
ATOM 1407 C CA . THR A 1 186 ? -13.866 -5.103 14.998 1.00 87.38 186 THR A CA 1
ATOM 1408 C C . THR A 1 186 ? -12.554 -4.968 14.249 1.00 87.38 186 THR A C 1
ATOM 1410 O O . THR A 1 186 ? -11.524 -4.636 14.842 1.00 87.38 186 THR A O 1
ATOM 1413 N N . TYR A 1 187 ? -12.584 -5.180 12.938 1.00 89.44 187 TYR A N 1
ATOM 1414 C CA . TYR A 1 187 ? -11.449 -4.881 12.075 1.00 89.44 187 TYR A CA 1
ATOM 1415 C C . TYR A 1 187 ? -11.897 -4.267 10.762 1.00 89.44 187 TYR A C 1
ATOM 1417 O O . TYR A 1 187 ? -12.970 -4.577 10.250 1.00 89.44 187 TYR A O 1
ATOM 1425 N N . TYR A 1 188 ? -11.026 -3.434 10.209 1.00 92.25 188 TYR A N 1
ATOM 1426 C CA . TYR A 1 188 ? -11.202 -2.757 8.938 1.00 92.25 188 TYR A CA 1
ATOM 1427 C C . TYR A 1 188 ? -10.004 -3.052 8.041 1.00 92.25 188 TYR A C 1
ATOM 1429 O O . TYR A 1 188 ? -8.873 -3.182 8.514 1.00 92.25 188 TYR A O 1
ATOM 1437 N N . ASN A 1 189 ? -10.256 -3.168 6.743 1.00 94.50 189 ASN A N 1
ATOM 1438 C CA . ASN A 1 189 ? -9.247 -3.348 5.713 1.00 94.50 189 ASN A CA 1
ATOM 1439 C C . ASN A 1 189 ? -9.608 -2.486 4.503 1.00 94.50 189 ASN A C 1
ATOM 1441 O O . ASN A 1 189 ? -10.726 -2.566 4.002 1.00 94.50 189 ASN A O 1
ATOM 1445 N N . TYR A 1 190 ? -8.669 -1.663 4.058 1.00 95.88 190 TYR A N 1
ATOM 1446 C CA . TYR A 1 190 ? -8.783 -0.812 2.884 1.00 95.88 190 TYR A CA 1
ATOM 1447 C C . TYR A 1 190 ? -7.751 -1.262 1.870 1.00 95.88 190 TYR A C 1
ATOM 1449 O O . TYR A 1 190 ? -6.590 -1.463 2.219 1.00 95.88 190 TYR A O 1
ATOM 1457 N N . THR A 1 191 ? -8.155 -1.365 0.611 1.00 97.44 191 THR A N 1
ATOM 1458 C CA . THR A 1 191 ? -7.269 -1.758 -0.484 1.00 97.44 191 THR A CA 1
ATOM 1459 C C . THR A 1 191 ? -7.287 -0.691 -1.562 1.00 97.44 191 THR A C 1
ATOM 1461 O O . THR A 1 191 ? -8.347 -0.220 -1.984 1.00 97.44 191 THR A O 1
ATOM 1464 N N . GLY A 1 192 ? -6.107 -0.295 -2.015 1.00 97.50 192 GLY A N 1
ATOM 1465 C CA . GLY A 1 192 ? -5.924 0.651 -3.104 1.00 97.50 192 GLY A CA 1
ATOM 1466 C C . GLY A 1 192 ? -4.809 0.184 -4.021 1.00 97.50 192 GLY A C 1
ATOM 1467 O O . GLY A 1 192 ? -3.873 -0.480 -3.580 1.00 97.50 192 GLY A O 1
ATOM 1468 N N . ASN A 1 193 ? -4.899 0.548 -5.292 1.00 97.62 193 ASN A N 1
ATOM 1469 C CA . ASN A 1 193 ? -3.882 0.226 -6.279 1.00 97.62 193 ASN A CA 1
ATOM 1470 C C . ASN A 1 193 ? -3.476 1.463 -7.082 1.00 97.62 193 ASN A C 1
ATOM 1472 O O . ASN A 1 193 ? -4.163 2.487 -7.094 1.00 97.62 193 ASN A O 1
ATOM 1476 N N . ALA A 1 194 ? -2.317 1.371 -7.720 1.00 97.12 194 ALA A N 1
ATOM 1477 C CA . ALA A 1 194 ? -1.859 2.347 -8.692 1.00 97.12 194 ALA A CA 1
ATOM 1478 C C . ALA A 1 194 ? -0.927 1.693 -9.709 1.00 97.12 194 ALA A C 1
ATOM 1480 O O . ALA A 1 194 ? -0.227 0.720 -9.423 1.00 97.12 194 ALA A O 1
ATOM 1481 N N . THR A 1 195 ? -0.877 2.291 -10.893 1.00 96.00 195 THR A N 1
ATOM 1482 C CA . THR A 1 195 ? 0.085 1.932 -11.930 1.00 96.00 195 THR A CA 1
ATOM 1483 C C . THR A 1 195 ? 1.190 2.977 -11.976 1.00 96.00 195 THR A C 1
ATOM 1485 O O . THR A 1 195 ? 0.935 4.169 -12.146 1.00 96.00 195 THR A O 1
ATOM 1488 N N . SER A 1 196 ? 2.429 2.516 -11.861 1.00 93.81 196 SER A N 1
ATOM 1489 C CA . SER A 1 196 ? 3.642 3.300 -12.077 1.00 93.81 196 SER A CA 1
ATOM 1490 C C . SER A 1 196 ? 4.497 2.628 -13.157 1.00 93.81 196 SER A C 1
ATOM 1492 O O . SER A 1 196 ? 4.072 1.678 -13.815 1.00 93.81 196 SER A O 1
ATOM 1494 N N . PHE A 1 197 ? 5.713 3.113 -13.377 1.00 91.56 197 PHE A N 1
ATOM 1495 C CA . PHE A 1 197 ? 6.679 2.480 -14.270 1.00 91.56 197 PHE A CA 1
ATOM 1496 C C . PHE A 1 197 ? 7.843 1.860 -13.494 1.00 91.56 197 PHE A C 1
ATOM 1498 O O . PHE A 1 197 ? 8.170 2.267 -12.376 1.00 91.56 197 PHE A O 1
ATOM 1505 N N . TYR A 1 198 ? 8.483 0.876 -14.123 1.00 92.38 198 TYR A N 1
ATOM 1506 C CA . TYR A 1 198 ? 9.747 0.309 -13.670 1.00 92.38 198 TYR A CA 1
ATOM 1507 C C . TYR A 1 198 ? 10.880 1.319 -13.893 1.00 92.38 198 TYR A C 1
ATOM 1509 O O . TYR A 1 198 ? 11.134 1.731 -15.023 1.00 92.38 198 TYR A O 1
ATOM 1517 N N . ASN A 1 199 ? 11.558 1.732 -12.821 1.00 91.06 199 ASN A N 1
ATOM 1518 C CA . ASN A 1 199 ? 12.588 2.781 -12.829 1.00 91.06 199 ASN A CA 1
ATOM 1519 C C . ASN A 1 199 ? 13.975 2.288 -12.377 1.00 91.06 199 ASN A C 1
ATOM 1521 O O . ASN A 1 199 ? 14.876 3.089 -12.145 1.00 91.06 199 ASN A O 1
ATOM 1525 N N . GLN A 1 200 ? 14.192 0.971 -12.329 1.00 84.25 200 GLN A N 1
ATOM 1526 C CA . GLN A 1 200 ? 15.475 0.333 -11.983 1.00 84.25 200 GLN A CA 1
ATOM 1527 C C . GLN A 1 200 ? 16.702 0.830 -12.772 1.00 84.25 200 GLN A C 1
ATOM 1529 O O . GLN A 1 200 ? 17.836 0.627 -12.346 1.00 84.25 200 GLN A O 1
ATOM 1534 N N . SER A 1 201 ? 16.497 1.425 -13.951 1.00 76.81 201 SER A N 1
ATOM 1535 C CA . SER A 1 201 ? 17.563 1.874 -14.857 1.00 76.81 201 SER A CA 1
ATOM 1536 C C . SER A 1 201 ? 17.617 3.392 -15.026 1.00 76.81 201 SER A C 1
ATOM 1538 O O . SER A 1 201 ? 18.366 3.882 -15.868 1.00 76.81 201 SER A O 1
ATOM 1540 N N . SER A 1 202 ? 16.846 4.147 -14.240 1.00 69.81 202 SER A N 1
ATOM 1541 C CA . SER A 1 202 ? 16.778 5.602 -14.366 1.00 69.81 202 SER A CA 1
ATOM 1542 C C . SER A 1 202 ? 16.341 6.261 -13.061 1.00 69.81 202 SER A C 1
ATOM 1544 O O . SER A 1 202 ? 15.214 6.071 -12.609 1.00 69.81 202 SER A O 1
ATOM 1546 N N . ALA A 1 203 ? 17.212 7.100 -12.497 1.00 70.50 203 ALA A N 1
ATOM 1547 C CA . ALA A 1 203 ? 16.790 8.138 -11.561 1.00 70.50 203 ALA A CA 1
ATOM 1548 C C . ALA A 1 203 ? 15.892 9.160 -12.294 1.00 70.50 203 ALA A C 1
ATOM 1550 O O . ALA A 1 203 ? 16.099 9.377 -13.493 1.00 70.50 203 ALA A O 1
ATOM 1551 N N . PRO A 1 204 ? 14.948 9.832 -11.609 1.00 82.31 204 PRO A N 1
ATOM 1552 C CA . PRO A 1 204 ? 14.734 9.868 -10.156 1.00 82.31 204 PRO A CA 1
ATOM 1553 C C . PRO A 1 204 ? 13.743 8.818 -9.615 1.00 82.31 204 PRO A C 1
ATOM 1555 O O . PRO A 1 204 ? 13.033 8.144 -10.361 1.00 82.31 204 PRO A O 1
ATOM 1558 N N . TYR A 1 205 ? 13.693 8.694 -8.283 1.00 88.94 205 TYR A N 1
ATOM 1559 C CA . TYR A 1 205 ? 12.585 8.009 -7.618 1.00 88.94 205 TYR A CA 1
ATOM 1560 C C . TYR A 1 205 ? 11.274 8.743 -7.873 1.00 88.94 205 TYR A C 1
ATOM 1562 O O . TYR A 1 205 ? 11.243 9.974 -7.923 1.00 88.94 205 TYR A O 1
ATOM 1570 N N . GLN A 1 206 ? 10.197 7.973 -7.983 1.00 92.69 206 GLN A N 1
ATOM 1571 C CA . GLN A 1 206 ? 8.878 8.516 -8.265 1.00 92.69 206 GLN A CA 1
ATOM 1572 C C . GLN A 1 206 ? 8.066 8.686 -6.987 1.00 92.69 206 GLN A C 1
ATOM 1574 O O . GLN A 1 206 ? 8.241 7.958 -6.008 1.00 92.69 206 GLN A O 1
ATOM 1579 N N . ASN A 1 207 ? 7.149 9.645 -7.039 1.00 96.06 207 ASN A N 1
ATOM 1580 C CA . ASN A 1 207 ? 6.126 9.845 -6.030 1.00 96.06 207 ASN A CA 1
ATOM 1581 C C . ASN A 1 207 ? 4.769 9.858 -6.736 1.00 96.06 207 ASN A C 1
ATOM 1583 O O . ASN A 1 207 ? 4.646 10.422 -7.825 1.00 96.06 207 ASN A O 1
ATOM 1587 N N . PHE A 1 208 ? 3.766 9.249 -6.124 1.00 97.31 208 PHE A N 1
ATOM 1588 C CA . PHE A 1 208 ? 2.392 9.240 -6.621 1.00 97.31 208 PHE A CA 1
ATOM 1589 C C . PHE A 1 208 ? 1.430 9.026 -5.457 1.00 97.31 208 PHE A C 1
ATOM 1591 O O . PHE A 1 208 ? 1.854 8.839 -4.318 1.00 97.31 208 PHE A O 1
ATOM 1598 N N . THR A 1 209 ? 0.132 9.072 -5.732 1.00 98.00 209 THR A N 1
ATOM 1599 C CA . THR A 1 209 ? -0.896 8.806 -4.730 1.00 98.00 209 THR A CA 1
ATOM 1600 C C . THR A 1 209 ? -1.712 7.574 -5.090 1.00 98.00 209 THR A C 1
ATOM 1602 O O . THR A 1 209 ? -1.906 7.259 -6.263 1.00 98.00 209 THR A O 1
ATOM 1605 N N . ILE A 1 210 ? -2.190 6.879 -4.064 1.00 98.19 210 ILE A N 1
ATOM 1606 C CA . ILE A 1 210 ? -3.149 5.780 -4.175 1.00 98.19 210 ILE A CA 1
ATOM 1607 C C . ILE A 1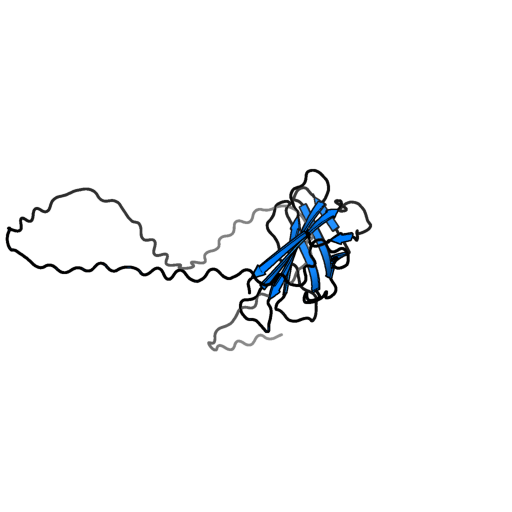 210 ? -4.444 6.248 -3.520 1.00 98.19 210 ILE A C 1
ATOM 1609 O O . ILE A 1 210 ? -4.421 6.733 -2.392 1.00 98.19 210 ILE A O 1
ATOM 1613 N N . THR A 1 211 ? -5.574 6.107 -4.209 1.00 97.12 211 THR A N 1
ATOM 1614 C CA . THR A 1 211 ? -6.895 6.275 -3.584 1.00 97.12 211 THR A CA 1
ATOM 1615 C C . THR A 1 211 ? -7.448 4.882 -3.288 1.00 97.12 211 THR A C 1
ATOM 1617 O O . THR A 1 211 ? -7.447 4.049 -4.199 1.00 97.12 211 THR A O 1
ATOM 1620 N N . PRO A 1 212 ? -7.892 4.581 -2.055 1.00 96.12 212 PRO A N 1
ATOM 1621 C CA . PRO A 1 212 ? -8.488 3.287 -1.743 1.00 96.12 212 PRO A CA 1
ATOM 1622 C C . PRO A 1 212 ? -9.688 3.021 -2.648 1.00 96.12 212 PRO A C 1
ATOM 1624 O O . PRO A 1 212 ? -10.530 3.893 -2.837 1.00 96.12 212 PRO A O 1
ATOM 1627 N N . SER A 1 213 ? -9.778 1.821 -3.203 1.00 94.25 213 SER A N 1
ATOM 1628 C CA . SER A 1 213 ? -10.828 1.429 -4.153 1.00 94.25 213 SER A CA 1
ATOM 1629 C C . SER A 1 213 ? -11.862 0.483 -3.542 1.00 94.25 213 SER A C 1
ATOM 1631 O O . SER A 1 213 ? -13.006 0.430 -3.994 1.00 94.25 213 SER A O 1
ATOM 1633 N N . SER A 1 214 ? -11.490 -0.217 -2.471 1.00 92.75 214 SER A N 1
ATOM 1634 C CA . SER A 1 214 ? -12.374 -1.099 -1.720 1.00 92.75 214 SER A CA 1
ATOM 1635 C C . SER A 1 214 ? -12.075 -1.026 -0.232 1.00 92.75 214 SER A C 1
ATOM 1637 O O . SER A 1 214 ? -10.939 -0.789 0.178 1.00 92.75 214 SER A O 1
ATOM 1639 N N . ALA A 1 215 ? -13.103 -1.272 0.572 1.00 91.25 215 ALA A N 1
ATOM 1640 C CA . ALA A 1 215 ? -12.967 -1.460 2.003 1.00 91.25 215 ALA A CA 1
ATOM 1641 C C . ALA A 1 215 ? -13.871 -2.597 2.469 1.00 91.25 215 ALA A C 1
ATOM 1643 O O . ALA A 1 215 ? -14.956 -2.815 1.925 1.00 91.25 215 ALA A O 1
ATOM 1644 N N . PHE A 1 216 ? -13.418 -3.297 3.496 1.00 87.50 216 PHE A N 1
ATOM 1645 C CA . PHE A 1 216 ? -14.149 -4.347 4.178 1.00 87.50 216 PHE A CA 1
ATOM 1646 C C . PHE A 1 216 ? -14.004 -4.164 5.691 1.00 87.50 216 PHE A C 1
ATOM 1648 O O . PHE A 1 216 ? -12.936 -3.780 6.166 1.00 87.50 216 PHE A O 1
ATOM 1655 N N . GLY A 1 217 ? -15.063 -4.452 6.448 1.00 82.12 217 GLY A N 1
ATOM 1656 C CA . GLY A 1 217 ? -15.017 -4.426 7.904 1.00 82.12 217 GLY A CA 1
ATOM 1657 C C . GLY A 1 217 ? -15.971 -5.423 8.557 1.00 82.12 217 GLY A C 1
ATOM 1658 O O . GLY A 1 217 ? -17.045 -5.714 8.027 1.00 82.12 217 GLY A O 1
ATOM 1659 N N . VAL A 1 218 ? -15.567 -5.932 9.718 1.00 79.44 218 VAL A N 1
ATOM 1660 C CA . VAL A 1 218 ? -16.379 -6.764 10.630 1.00 79.44 218 VAL A CA 1
ATOM 1661 C C . VAL A 1 218 ? -16.464 -6.040 11.964 1.00 79.44 218 VAL A C 1
ATOM 1663 O O . VAL A 1 218 ? -15.464 -5.437 12.338 1.00 79.44 218 VAL A O 1
ATOM 1666 N N . ALA A 1 219 ? -17.630 -6.048 12.622 1.00 71.56 219 ALA A N 1
ATOM 1667 C CA . ALA A 1 219 ? -17.879 -5.408 13.919 1.00 71.56 219 ALA A CA 1
ATOM 1668 C C . ALA A 1 219 ? -18.825 -6.238 14.795 1.00 71.56 219 ALA A C 1
ATOM 1670 O O . ALA A 1 219 ? -19.559 -7.087 14.234 1.00 71.56 219 ALA A O 1
#

Solvent-accessible surface area (backbone atoms only — not comparable to full-atom values): 14242 Å² total; per-residue (Å²): 136,88,86,84,89,84,87,77,95,71,91,78,83,83,82,84,82,84,80,90,76,88,90,80,85,85,84,88,80,90,80,89,79,89,78,96,74,90,78,90,74,90,76,90,75,87,78,88,79,91,84,80,89,82,88,81,91,77,92,78,85,83,90,86,83,89,81,91,76,89,77,82,79,75,78,77,75,76,77,69,79,73,78,50,77,26,81,75,61,63,72,47,45,74,30,83,92,43,45,32,44,36,35,64,38,43,24,35,75,56,100,90,45,30,38,42,36,31,37,40,34,33,73,60,48,90,81,42,75,54,50,32,30,45,37,57,54,62,36,60,62,39,74,76,34,71,29,51,70,73,52,98,62,78,93,53,57,51,42,29,36,32,33,45,75,61,97,74,57,39,32,41,38,37,37,44,34,38,47,50,88,88,44,82,81,22,36,40,37,36,33,23,50,44,79,48,66,64,38,74,89,44,86,73,68,44,69,53,69,28,44,24,70,43,72,51,46,38,79

Mean predicted aligned error: 18.32 Å